Protein AF-A0A3L9DJZ2-F1 (afdb_monomer_lite)

Secondary structure (DSSP, 8-state):
-HHHHHHHHHHHHHHHHHHHHHHHIIIIIHHHHHHHHHTT--SS-GGGHHHHHHHHHHHHHHHHHHHHHHS---HHHHHHHHHHHHHHHHHHHHHTTTT-EEEE--HHHHHHHHHH-HHHHHHHHHHHHHHHHHS-S-HHHHHHHHHHHHHHHHHHHHTTSEEEEHHHHHHHHHHHHHHHHHTTSHHHHHHHTTT-

Sequence (196 aa):
MKKLGLLLLDTLLFLSLWFIGYKIFTRYFYWYATRLFAQGNLPIPEILITPFVVTLIVTCLFLLLRPLYSRELRQSALILIYTVYALALLFGLFGKNVGLKGFNLSIATSLQDLYYDKITVFLNAIMFIPLGLLFKPSLKNSLLFLGFILCVEFSQYYFALGYFDIGDLIINSMSFLVGNLIGTSTLGRYVKSHIQ

Organism: NCBI:txid2282420

pLDDT: mean 79.13, std 9.81, range [51.81, 93.94]

InterPro domains:
  IPR006976 VanZ-LLP1 [PF04892] (103-182)

Structure (mmCIF, N/CA/C/O backbone):
data_AF-A0A3L9DJZ2-F1
#
_entry.id   AF-A0A3L9DJZ2-F1
#
loop_
_atom_site.group_PDB
_atom_site.id
_atom_site.type_symbol
_atom_site.label_atom_id
_atom_site.label_alt_id
_atom_site.label_comp_id
_atom_site.label_asym_id
_atom_site.label_entity_id
_atom_site.label_seq_id
_atom_site.pdbx_PDB_ins_code
_atom_site.Cartn_x
_atom_site.Cartn_y
_atom_site.Cartn_z
_atom_site.occupancy
_atom_site.B_iso_or_equiv
_atom_site.auth_seq_id
_atom_site.auth_comp_id
_atom_site.auth_asym_id
_atom_site.auth_atom_id
_atom_site.pdbx_PDB_model_num
ATOM 1 N N . MET A 1 1 ? -30.945 -5.312 18.099 1.00 51.81 1 MET A N 1
ATOM 2 C CA . MET A 1 1 ? -31.207 -4.091 17.296 1.00 51.81 1 MET A CA 1
ATOM 3 C C . MET A 1 1 ? -29.962 -3.226 17.068 1.00 51.81 1 MET A C 1
ATOM 5 O O . MET A 1 1 ? -29.626 -3.027 15.910 1.00 51.81 1 MET A O 1
ATOM 9 N N . LYS A 1 2 ? -29.201 -2.808 18.101 1.00 61.12 2 LYS A N 1
ATOM 10 C CA . LYS A 1 2 ? -27.943 -2.029 17.926 1.00 61.12 2 LYS A CA 1
ATOM 11 C C . LYS A 1 2 ? -26.938 -2.666 16.947 1.00 61.12 2 LYS A C 1
ATOM 13 O O . LYS A 1 2 ? -26.368 -1.983 16.107 1.00 61.12 2 LYS A O 1
ATOM 18 N N . LYS A 1 3 ? -26.789 -3.998 16.996 1.00 65.62 3 LYS A N 1
ATOM 19 C CA . LYS A 1 3 ? -25.897 -4.754 16.102 1.00 65.62 3 LYS A CA 1
ATOM 20 C C . LYS A 1 3 ? -26.304 -4.724 14.617 1.00 65.62 3 LYS A C 1
ATOM 22 O O . LYS A 1 3 ? -25.418 -4.789 13.769 1.00 65.62 3 LYS A O 1
ATOM 27 N N . LEU A 1 4 ? -27.596 -4.646 14.305 1.00 71.62 4 LEU A N 1
ATOM 28 C CA . LEU A 1 4 ? -28.074 -4.590 12.921 1.00 71.62 4 LEU A CA 1
ATOM 29 C C . LEU A 1 4 ? -27.937 -3.169 12.357 1.00 71.62 4 LEU A C 1
ATOM 31 O O . LEU A 1 4 ? -27.478 -3.007 11.234 1.00 71.62 4 LEU A O 1
ATOM 35 N N . GLY A 1 5 ? -28.234 -2.149 13.171 1.00 75.69 5 GLY A N 1
ATOM 36 C CA . GLY A 1 5 ? -28.072 -0.743 12.783 1.00 75.69 5 GLY A CA 1
ATOM 37 C C . GLY A 1 5 ? -26.622 -0.361 12.470 1.00 75.69 5 GLY A C 1
ATOM 38 O O . GLY A 1 5 ? -26.370 0.301 11.473 1.00 75.69 5 GLY A O 1
ATOM 39 N N . LEU A 1 6 ? -25.658 -0.844 13.263 1.00 72.69 6 LEU A N 1
ATOM 40 C CA . LEU A 1 6 ? -24.226 -0.644 12.995 1.00 72.69 6 LEU A CA 1
ATOM 41 C C . LEU A 1 6 ? -23.754 -1.341 11.716 1.00 72.69 6 LEU A C 1
ATOM 43 O O . LEU A 1 6 ? -22.986 -0.761 10.962 1.00 72.69 6 LEU A O 1
ATOM 47 N N . LEU A 1 7 ? -24.231 -2.564 11.458 1.00 72.81 7 LEU A N 1
ATOM 48 C CA . LEU A 1 7 ? -23.917 -3.278 10.219 1.00 72.81 7 LEU A CA 1
ATOM 49 C C . LEU A 1 7 ? -24.445 -2.504 9.004 1.00 72.81 7 LEU A C 1
ATOM 51 O O . LEU A 1 7 ? -23.706 -2.287 8.054 1.00 72.81 7 LEU A O 1
ATOM 55 N N . LEU A 1 8 ? -25.700 -2.048 9.065 1.00 77.81 8 LEU A N 1
ATOM 56 C CA . LEU A 1 8 ? -26.305 -1.232 8.012 1.00 77.81 8 LEU A CA 1
ATOM 57 C C . LEU A 1 8 ? -25.528 0.066 7.788 1.00 77.81 8 LEU A C 1
ATOM 59 O O . LEU A 1 8 ? -25.289 0.427 6.643 1.00 77.81 8 LEU A O 1
ATOM 63 N N . LEU A 1 9 ? -25.091 0.735 8.856 1.00 81.25 9 LEU A N 1
ATOM 64 C CA . LEU A 1 9 ? -24.290 1.955 8.762 1.00 81.25 9 LEU A CA 1
ATOM 65 C C . LEU A 1 9 ? -22.906 1.699 8.146 1.00 81.25 9 LEU A C 1
ATOM 67 O O . LEU A 1 9 ? -22.492 2.455 7.273 1.00 81.25 9 LEU A O 1
ATOM 71 N N . ASP A 1 10 ? -22.222 0.622 8.547 1.00 79.12 10 ASP A N 1
ATOM 72 C CA . ASP A 1 10 ? -20.940 0.194 7.970 1.00 79.12 10 ASP A CA 1
ATOM 73 C C . ASP A 1 10 ? -21.093 -0.086 6.465 1.00 79.12 10 ASP A C 1
ATOM 75 O O . ASP A 1 10 ? -20.311 0.401 5.648 1.00 79.12 10 ASP A O 1
ATOM 79 N N . THR A 1 11 ? -22.128 -0.839 6.080 1.00 79.00 11 THR A N 1
ATOM 80 C CA . THR A 1 11 ? -22.409 -1.159 4.675 1.00 79.00 11 THR A CA 1
ATOM 81 C C . THR A 1 11 ? -22.770 0.092 3.879 1.00 79.00 11 THR A C 1
ATOM 83 O O . THR A 1 11 ? -22.224 0.300 2.799 1.00 79.00 11 THR A O 1
ATOM 86 N N . LEU A 1 12 ? -23.634 0.958 4.415 1.00 85.81 12 LEU A N 1
ATOM 87 C CA . LEU A 1 12 ? -24.013 2.216 3.772 1.00 85.81 12 LEU A CA 1
ATOM 88 C C . LEU A 1 12 ? -22.809 3.140 3.598 1.00 85.81 12 LEU A C 1
ATOM 90 O O . LEU A 1 12 ? -22.641 3.699 2.518 1.00 85.81 12 LEU A O 1
ATOM 94 N N . LEU A 1 13 ? -21.952 3.278 4.612 1.00 85.81 13 LEU A N 1
ATOM 95 C CA . LEU A 1 13 ? -20.745 4.093 4.516 1.00 85.81 13 LEU A CA 1
ATOM 96 C C . LEU A 1 13 ? -19.780 3.529 3.477 1.00 85.81 13 LEU A C 1
ATOM 98 O O . LEU A 1 13 ? -19.312 4.285 2.632 1.00 85.81 13 LEU A O 1
ATOM 102 N N . PHE A 1 14 ? -19.491 2.226 3.516 1.00 84.81 14 PHE A N 1
ATOM 103 C CA . PHE A 1 14 ? -18.578 1.612 2.555 1.00 84.81 14 PHE A CA 1
ATOM 104 C C . PHE A 1 14 ? -19.100 1.765 1.126 1.00 84.81 14 PHE A C 1
ATOM 106 O O . PHE A 1 14 ? -18.362 2.225 0.264 1.00 84.81 14 PHE A O 1
ATOM 113 N N . LEU A 1 15 ? -20.380 1.466 0.879 1.00 86.88 15 LEU A N 1
ATOM 114 C CA . LEU A 1 15 ? -20.993 1.628 -0.442 1.00 86.88 15 LEU A CA 1
ATOM 115 C C . LEU A 1 15 ? -21.006 3.091 -0.890 1.00 86.88 15 LEU A C 1
ATOM 117 O O . LEU A 1 15 ? -20.693 3.377 -2.042 1.00 86.88 15 LEU A O 1
ATOM 121 N N . SER A 1 16 ? -21.313 4.027 0.011 1.00 89.56 16 SER A N 1
ATOM 122 C CA . SER A 1 16 ? -21.302 5.461 -0.303 1.00 89.56 16 SER A CA 1
ATOM 123 C C . SER A 1 16 ? -19.900 5.927 -0.680 1.00 89.56 16 SER A C 1
ATOM 125 O O . SER A 1 16 ? -19.720 6.551 -1.724 1.00 89.56 16 SER A O 1
ATOM 127 N N . LEU A 1 17 ? -18.893 5.571 0.124 1.00 89.69 17 LEU A N 1
ATOM 128 C CA . LEU A 1 17 ? -17.491 5.843 -0.184 1.00 89.69 17 LEU A CA 1
ATOM 129 C C . LEU A 1 17 ? -17.077 5.170 -1.490 1.00 89.69 17 LEU A C 1
ATOM 131 O O . LEU A 1 17 ? -16.351 5.781 -2.264 1.00 89.69 17 LEU A O 1
ATOM 135 N N . TRP A 1 18 ? -17.565 3.961 -1.767 1.00 90.12 18 TRP A N 1
ATOM 136 C CA . TRP A 1 18 ? -17.256 3.237 -2.992 1.00 90.12 18 TRP A CA 1
ATOM 137 C C . TRP A 1 18 ? -17.821 3.927 -4.226 1.00 90.12 18 TRP A C 1
ATOM 139 O O . TRP A 1 18 ? -17.067 4.205 -5.146 1.00 90.12 18 TRP A O 1
ATOM 149 N N . PHE A 1 19 ? -19.104 4.295 -4.250 1.00 90.75 19 PHE A N 1
ATOM 150 C CA . PHE A 1 19 ? -19.701 4.985 -5.400 1.00 90.75 19 PHE A CA 1
ATOM 151 C C . PHE A 1 19 ? -19.150 6.401 -5.597 1.00 90.75 19 PHE A C 1
ATOM 153 O O . PHE A 1 19 ? -18.908 6.818 -6.732 1.00 90.75 19 PHE A O 1
ATOM 160 N N . ILE A 1 20 ? -18.936 7.144 -4.506 1.00 90.25 20 ILE A N 1
ATOM 161 C CA . ILE A 1 20 ? -18.323 8.478 -4.560 1.00 90.25 20 ILE A CA 1
ATOM 162 C C . ILE A 1 20 ? -16.875 8.353 -5.037 1.00 90.25 20 ILE A C 1
ATOM 164 O O . ILE A 1 20 ? -16.478 9.032 -5.982 1.00 90.25 20 ILE A O 1
ATOM 168 N N . GLY A 1 21 ? -16.112 7.446 -4.429 1.00 87.62 21 GLY A N 1
ATOM 169 C CA . GLY A 1 21 ? -14.735 7.135 -4.789 1.00 87.62 21 GLY A CA 1
ATOM 170 C C . GLY A 1 21 ? -14.620 6.685 -6.238 1.00 87.62 21 GLY A C 1
ATOM 171 O O . GLY A 1 21 ? -13.751 7.177 -6.943 1.00 87.62 21 GLY A O 1
ATOM 172 N N . TYR A 1 22 ? -15.546 5.852 -6.717 1.00 87.25 22 TYR A N 1
ATOM 173 C CA . TYR A 1 22 ? -15.615 5.413 -8.106 1.00 87.25 22 TYR A CA 1
ATOM 174 C C . TYR A 1 22 ? -15.802 6.598 -9.046 1.00 87.25 22 TYR A C 1
ATOM 176 O O . TYR A 1 22 ? -15.012 6.761 -9.965 1.00 87.25 22 TYR A O 1
ATOM 184 N N . LYS A 1 23 ? -16.776 7.482 -8.785 1.00 86.50 23 LYS A N 1
ATOM 185 C CA . LYS A 1 23 ? -17.008 8.677 -9.617 1.00 86.50 23 LYS A CA 1
ATOM 186 C C . LYS A 1 23 ? -15.825 9.641 -9.616 1.00 86.50 23 LYS A C 1
ATOM 188 O O . LYS A 1 23 ? -15.469 10.175 -10.667 1.00 86.50 23 LYS A O 1
ATOM 193 N N . ILE A 1 24 ? -15.234 9.889 -8.447 1.00 84.38 24 ILE A N 1
ATOM 194 C CA . ILE A 1 24 ? -14.050 10.747 -8.314 1.00 84.38 24 ILE A CA 1
ATOM 195 C C . ILE A 1 24 ? -12.890 10.125 -9.087 1.00 84.38 24 ILE A C 1
ATOM 197 O O . ILE A 1 24 ? -12.236 10.803 -9.878 1.00 84.38 24 ILE A O 1
ATOM 201 N N . PHE A 1 25 ? -12.672 8.826 -8.915 1.00 83.75 25 PHE A N 1
ATOM 202 C CA . PHE A 1 25 ? -11.620 8.104 -9.600 1.00 83.75 25 PHE A CA 1
ATOM 203 C C . PHE A 1 25 ? -11.814 8.132 -11.111 1.00 83.75 25 PHE A C 1
ATOM 205 O O . PHE A 1 25 ? -10.914 8.574 -11.817 1.00 83.75 25 PHE A O 1
ATOM 212 N N . THR A 1 26 ? -12.997 7.775 -11.618 1.00 83.50 26 THR A N 1
ATOM 213 C CA . THR A 1 26 ? -13.275 7.785 -13.060 1.00 83.50 26 THR A CA 1
ATOM 214 C C . THR A 1 26 ? -13.089 9.166 -13.680 1.00 83.50 26 THR A C 1
ATOM 216 O O . THR A 1 26 ? -12.664 9.279 -14.824 1.00 83.50 26 THR A O 1
ATOM 219 N N . ARG A 1 27 ? -13.396 10.231 -12.930 1.00 82.69 27 ARG A N 1
ATOM 220 C CA . ARG A 1 27 ? -13.338 11.608 -13.432 1.00 82.69 27 ARG A CA 1
ATOM 221 C C . ARG A 1 27 ? -11.942 12.226 -13.384 1.00 82.69 27 ARG A C 1
ATOM 223 O O . ARG A 1 27 ? -11.613 12.998 -14.277 1.00 82.69 27 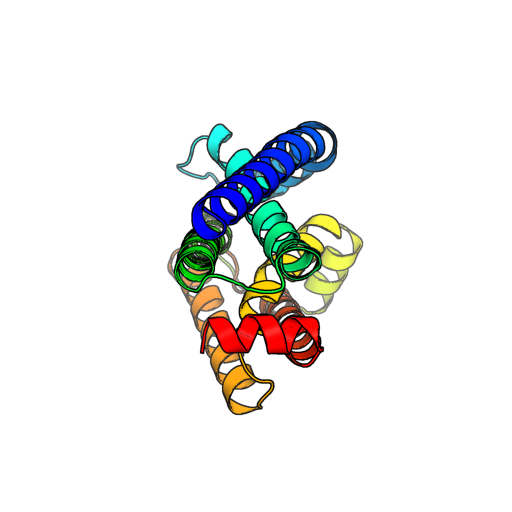ARG A O 1
ATOM 230 N N . TYR A 1 28 ? -11.154 11.929 -12.352 1.00 78.12 28 TYR A N 1
ATOM 231 C CA . TYR A 1 28 ? -9.892 12.634 -12.092 1.00 78.12 28 TYR A CA 1
ATOM 232 C C . TYR A 1 28 ? -8.652 11.739 -12.152 1.00 78.12 28 TYR A C 1
ATOM 234 O O . TYR A 1 28 ? -7.571 12.222 -12.478 1.00 78.12 28 TYR A O 1
ATOM 242 N N . PHE A 1 29 ? -8.794 10.447 -11.856 1.00 75.31 29 PHE A N 1
ATOM 243 C CA . PHE A 1 29 ? -7.667 9.527 -11.670 1.00 75.31 29 PHE A CA 1
ATOM 244 C C . PHE A 1 29 ? -7.612 8.403 -12.708 1.00 75.31 29 PHE A C 1
ATOM 246 O O . PHE A 1 29 ? -6.555 7.802 -12.883 1.00 75.31 29 PHE A O 1
ATOM 253 N N . TYR A 1 30 ? -8.705 8.156 -13.438 1.00 76.94 30 TYR A N 1
ATOM 254 C CA . TYR A 1 30 ? -8.811 7.088 -14.434 1.00 76.94 30 TYR A CA 1
ATOM 255 C C . TYR A 1 30 ? -7.685 7.134 -15.445 1.00 76.94 30 TYR A C 1
ATOM 257 O O . TYR A 1 30 ? -7.046 6.124 -15.685 1.00 76.94 30 TYR A O 1
ATOM 265 N N . TRP A 1 31 ? -7.401 8.318 -15.980 1.00 70.44 31 TRP A N 1
ATOM 266 C CA . TRP A 1 31 ? -6.395 8.471 -17.019 1.00 70.44 31 TRP A CA 1
ATOM 267 C C . TRP A 1 31 ? -4.975 8.143 -16.527 1.00 70.44 31 TRP A C 1
ATOM 269 O O . TRP A 1 31 ? -4.165 7.580 -17.264 1.00 70.44 31 TRP A O 1
ATOM 279 N N . TYR A 1 32 ? -4.687 8.429 -15.255 1.00 68.19 32 TYR A N 1
ATOM 280 C CA . TYR A 1 32 ? -3.434 8.036 -14.610 1.00 68.19 32 TYR A CA 1
ATOM 281 C C . TYR A 1 32 ? -3.390 6.529 -14.356 1.00 68.19 32 TYR A C 1
ATOM 283 O O . TYR A 1 32 ? -2.390 5.884 -14.648 1.00 68.19 32 TYR A O 1
ATOM 291 N N . ALA A 1 33 ? -4.496 5.951 -13.887 1.00 68.44 33 ALA A N 1
ATOM 292 C CA . ALA A 1 33 ? -4.606 4.516 -13.666 1.00 68.44 33 ALA A CA 1
ATOM 293 C C . ALA A 1 33 ? -4.488 3.719 -14.970 1.00 68.44 33 ALA A C 1
ATOM 295 O O . ALA A 1 33 ? -3.750 2.746 -15.040 1.00 68.44 33 ALA A O 1
ATOM 296 N N . THR A 1 34 ? -5.133 4.153 -16.049 1.00 66.56 34 THR A N 1
ATOM 297 C CA . THR A 1 34 ? -4.968 3.507 -17.350 1.00 66.56 34 THR A CA 1
ATOM 298 C C . THR A 1 34 ? -3.529 3.591 -17.830 1.00 66.56 34 THR A C 1
ATOM 300 O O . THR A 1 34 ? -3.051 2.618 -18.374 1.00 66.56 34 THR A O 1
ATOM 303 N N . ARG A 1 35 ? -2.786 4.678 -17.583 1.00 65.56 35 ARG A N 1
ATOM 304 C CA . ARG A 1 35 ? -1.351 4.726 -17.925 1.00 65.56 35 ARG A CA 1
ATOM 305 C C . ARG A 1 35 ? -0.511 3.747 -17.110 1.00 65.56 35 ARG A C 1
ATOM 307 O O . ARG A 1 35 ? 0.330 3.062 -17.679 1.00 65.56 35 ARG A O 1
ATOM 314 N N . LEU A 1 36 ? -0.788 3.669 -15.813 1.00 61.47 36 LEU A N 1
ATOM 315 C CA . LEU A 1 36 ? -0.172 2.735 -14.871 1.00 61.47 36 LEU A CA 1
ATOM 316 C C . LEU A 1 36 ? -0.319 1.270 -15.296 1.00 61.47 36 LEU A C 1
ATOM 318 O O . LEU A 1 36 ? 0.613 0.491 -15.142 1.00 61.47 36 LEU A O 1
ATOM 322 N N . PHE A 1 37 ? -1.489 0.897 -15.816 1.00 61.88 37 PHE A N 1
ATOM 323 C CA . P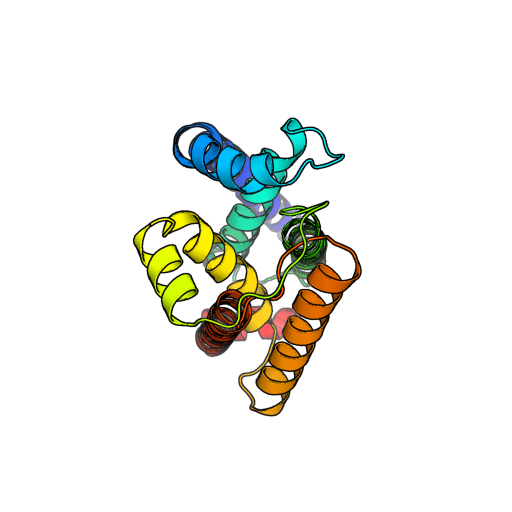HE A 1 37 ? -1.809 -0.494 -16.139 1.00 61.88 37 PHE A CA 1
ATOM 324 C C . PHE A 1 37 ? -1.761 -0.814 -17.648 1.00 61.88 37 PHE A C 1
ATOM 326 O O . PHE A 1 37 ? -1.622 -1.977 -18.015 1.00 61.88 37 PHE A O 1
ATOM 333 N N . ALA A 1 38 ? -1.814 0.177 -18.546 1.00 55.97 38 ALA A N 1
ATOM 334 C CA . ALA A 1 38 ? -1.732 -0.035 -20.000 1.00 55.97 38 ALA A CA 1
ATOM 335 C C . ALA A 1 38 ? -0.330 -0.439 -20.478 1.00 55.97 38 ALA A C 1
ATOM 337 O O . ALA A 1 38 ? -0.195 -0.972 -21.575 1.00 55.97 38 ALA A O 1
ATOM 338 N N . GLN A 1 39 ? 0.715 -0.223 -19.675 1.00 55.09 39 GLN A N 1
ATOM 339 C CA . GLN A 1 39 ? 2.069 -0.683 -20.005 1.00 55.09 39 GLN A CA 1
ATOM 340 C C . GLN A 1 39 ? 2.251 -2.205 -19.833 1.00 55.09 39 GLN A C 1
ATOM 342 O O . GLN A 1 39 ? 3.242 -2.753 -20.308 1.00 55.09 39 GLN A O 1
ATOM 347 N N . GLY A 1 40 ? 1.299 -2.897 -19.196 1.00 53.31 40 GLY A N 1
ATOM 348 C CA . GLY A 1 40 ? 1.490 -4.257 -18.691 1.00 53.31 40 GLY A CA 1
ATOM 349 C C . GLY A 1 40 ? 0.951 -5.420 -19.518 1.00 53.31 40 GLY A C 1
ATOM 350 O O . GLY A 1 40 ? 1.019 -6.530 -19.008 1.00 53.31 40 GLY A O 1
ATOM 351 N N . ASN A 1 41 ? 0.366 -5.220 -20.713 1.00 54.56 41 ASN A N 1
ATOM 352 C CA . ASN A 1 41 ? -0.280 -6.299 -21.498 1.00 54.56 41 ASN A CA 1
ATOM 353 C C . ASN A 1 41 ? -1.098 -7.279 -20.621 1.00 54.56 41 ASN A C 1
ATOM 355 O O . ASN A 1 41 ? -0.996 -8.503 -20.737 1.00 54.56 41 ASN A O 1
ATOM 359 N N . LEU A 1 42 ? -1.878 -6.734 -19.685 1.00 55.50 42 LEU A N 1
ATOM 360 C CA . LEU A 1 42 ? -2.623 -7.526 -18.715 1.00 55.50 42 LEU A CA 1
ATOM 361 C C . LEU A 1 42 ? -3.604 -8.477 -19.423 1.00 55.50 42 LEU A C 1
ATOM 363 O O . LEU A 1 42 ? -4.412 -8.016 -20.230 1.00 55.50 42 LEU A O 1
ATOM 367 N N . PRO A 1 43 ? -3.657 -9.774 -19.059 1.00 57.31 43 PRO A N 1
ATOM 368 C CA . PRO A 1 43 ? -4.707 -10.693 -19.502 1.00 57.31 43 PRO A CA 1
ATOM 369 C C . PRO A 1 43 ? -6.009 -10.450 -18.718 1.00 57.31 43 PRO A C 1
ATOM 371 O O . PRO A 1 43 ? -6.695 -11.385 -18.309 1.00 57.31 43 PRO A O 1
ATOM 374 N N . ILE A 1 44 ? -6.310 -9.189 -18.404 1.00 56.22 44 ILE A N 1
ATOM 375 C CA . ILE A 1 44 ? -7.378 -8.799 -17.490 1.00 56.22 44 ILE A CA 1
ATOM 376 C C . ILE A 1 44 ? -8.132 -7.636 -18.128 1.00 56.22 44 ILE A C 1
ATOM 378 O O . ILE A 1 44 ? -7.502 -6.653 -18.517 1.00 56.22 44 ILE A O 1
ATOM 382 N N . PRO A 1 45 ? -9.468 -7.720 -18.239 1.00 63.50 45 PRO A N 1
ATOM 383 C CA . PRO A 1 45 ? -10.264 -6.656 -18.830 1.00 63.50 45 PRO A CA 1
ATOM 384 C C . PRO A 1 45 ? -10.025 -5.313 -18.127 1.00 63.50 45 PRO A C 1
ATOM 386 O O . PRO A 1 45 ? -10.145 -5.231 -16.902 1.00 63.50 45 PRO A O 1
ATOM 389 N N . GLU A 1 46 ? -9.771 -4.245 -18.891 1.00 65.81 46 GLU A N 1
ATOM 390 C CA . GLU A 1 46 ? -9.551 -2.884 -18.363 1.00 65.81 46 GLU A CA 1
ATOM 391 C C . GLU A 1 46 ? -10.668 -2.419 -17.413 1.00 65.81 46 GLU A C 1
ATOM 393 O O . GLU A 1 46 ? -10.444 -1.661 -16.465 1.00 65.81 46 GLU A O 1
ATOM 398 N N . ILE A 1 47 ? -11.874 -2.956 -17.609 1.00 67.38 47 ILE A N 1
ATOM 399 C CA . ILE A 1 47 ? -13.052 -2.702 -16.780 1.00 67.38 47 ILE A CA 1
ATOM 400 C C . ILE A 1 47 ? -12.868 -3.108 -15.307 1.00 67.38 47 ILE A C 1
ATOM 402 O O . ILE A 1 47 ? -13.587 -2.596 -14.453 1.00 67.38 47 ILE A O 1
ATOM 406 N N . LEU A 1 48 ? -11.914 -3.995 -14.989 1.00 70.88 48 LEU A N 1
ATOM 407 C CA . LEU A 1 48 ? -11.633 -4.462 -13.626 1.00 70.88 48 LEU A CA 1
ATOM 408 C C . LEU A 1 48 ? -10.582 -3.615 -12.894 1.00 70.88 48 LEU A C 1
ATOM 410 O O . LEU A 1 48 ? -10.566 -3.596 -11.665 1.00 70.88 48 LEU A O 1
ATOM 414 N N . ILE A 1 49 ? -9.758 -2.855 -13.620 1.00 71.44 49 ILE A N 1
ATOM 415 C CA . ILE A 1 49 ? -8.688 -2.016 -13.050 1.00 71.44 49 ILE A CA 1
ATOM 416 C C . ILE A 1 49 ? -9.276 -0.891 -12.192 1.00 71.44 49 ILE A C 1
ATOM 418 O O . ILE A 1 49 ? -8.845 -0.623 -11.072 1.00 71.44 49 ILE A O 1
ATOM 422 N N . THR A 1 50 ? -10.306 -0.233 -12.710 1.00 76.19 50 THR A N 1
ATOM 423 C CA . THR A 1 50 ? -10.971 0.879 -12.025 1.00 76.19 50 THR A CA 1
ATOM 424 C C . THR A 1 50 ? -11.648 0.468 -10.713 1.00 76.19 50 THR A C 1
ATOM 426 O O . THR A 1 50 ? -11.326 1.053 -9.675 1.00 76.19 50 THR A O 1
ATOM 429 N N . PRO A 1 51 ? -12.562 -0.525 -10.693 1.00 76.00 51 PRO A N 1
ATOM 430 C CA . PRO A 1 51 ? -13.193 -0.958 -9.449 1.00 76.00 51 PRO A CA 1
ATOM 431 C C . PRO A 1 51 ? -12.167 -1.488 -8.442 1.00 76.00 51 PRO A C 1
ATOM 433 O O . PRO A 1 51 ? -12.361 -1.319 -7.240 1.00 76.00 51 PRO A O 1
ATOM 436 N N . PHE A 1 52 ? -11.055 -2.054 -8.907 1.00 73.75 52 PHE A N 1
ATOM 437 C CA . PHE A 1 52 ? -9.949 -2.479 -8.061 1.00 73.75 52 PHE A CA 1
ATOM 438 C C . PHE A 1 52 ? -9.302 -1.315 -7.287 1.00 73.75 52 PHE A C 1
ATOM 440 O O . PHE A 1 52 ? -9.306 -1.329 -6.052 1.00 73.75 52 PHE A O 1
ATOM 447 N N . VAL A 1 53 ? -8.803 -0.279 -7.979 1.00 75.31 53 VAL A N 1
ATOM 448 C CA . VAL A 1 53 ? -8.098 0.839 -7.316 1.00 75.31 53 VAL A CA 1
ATOM 449 C C . VAL A 1 53 ? -9.045 1.590 -6.382 1.00 75.31 53 VAL A C 1
ATOM 451 O O . VAL A 1 53 ? -8.684 1.941 -5.257 1.00 75.31 53 VAL A O 1
ATOM 454 N N . VAL A 1 54 ? -10.293 1.774 -6.817 1.00 83.12 54 VAL A N 1
ATOM 455 C CA . VAL A 1 54 ? -11.347 2.394 -6.008 1.00 83.12 54 VAL A CA 1
ATOM 456 C C . VAL A 1 54 ? -11.583 1.606 -4.724 1.00 83.12 54 VAL A C 1
ATOM 458 O O . VAL A 1 54 ? -11.610 2.197 -3.648 1.00 83.12 54 VAL A O 1
ATOM 461 N N . THR A 1 55 ? -11.701 0.279 -4.808 1.00 81.69 55 THR A N 1
ATOM 462 C CA . THR A 1 55 ? -11.916 -0.581 -3.633 1.00 81.69 55 THR A CA 1
ATOM 463 C C . THR A 1 55 ? -10.768 -0.473 -2.632 1.00 81.69 55 THR A C 1
ATOM 465 O O . THR A 1 55 ? -11.009 -0.464 -1.423 1.00 81.69 55 THR A O 1
ATOM 468 N N . LEU A 1 56 ? -9.531 -0.336 -3.113 1.00 74.62 56 LEU A N 1
ATOM 469 C CA . LEU A 1 56 ? -8.352 -0.198 -2.261 1.00 74.62 56 LEU A CA 1
ATOM 470 C C . LEU A 1 56 ? -8.337 1.152 -1.525 1.00 74.62 56 LEU A C 1
ATOM 472 O O . LEU A 1 56 ? -8.222 1.182 -0.300 1.00 74.62 56 LEU A O 1
ATOM 476 N N . ILE A 1 57 ? -8.553 2.263 -2.238 1.00 79.44 57 ILE A N 1
ATOM 477 C CA . ILE A 1 57 ? -8.633 3.608 -1.637 1.00 79.44 57 ILE A CA 1
ATOM 478 C C . ILE A 1 57 ? -9.786 3.686 -0.631 1.00 79.44 57 ILE A C 1
ATOM 480 O O . ILE A 1 57 ? -9.634 4.201 0.478 1.00 79.44 57 ILE A O 1
ATOM 484 N N . VAL A 1 58 ? -10.946 3.151 -1.003 1.00 84.31 58 VAL A N 1
ATOM 485 C CA . VAL A 1 58 ? -12.158 3.175 -0.179 1.00 84.31 58 VAL A CA 1
ATOM 486 C C . VAL A 1 58 ? -11.991 2.326 1.069 1.00 84.31 58 VAL A C 1
ATOM 488 O O . VAL A 1 58 ? -12.422 2.744 2.137 1.00 84.31 58 VAL A O 1
ATOM 491 N N . THR A 1 59 ? -11.305 1.189 0.971 1.00 77.25 59 THR A N 1
ATOM 492 C CA . THR A 1 59 ? -10.909 0.386 2.132 1.00 77.25 59 THR A CA 1
ATOM 493 C C . THR A 1 59 ? -10.054 1.202 3.103 1.00 77.25 59 THR A C 1
ATOM 495 O O . THR A 1 59 ? -10.369 1.247 4.294 1.00 77.25 59 THR A O 1
ATOM 498 N N . CYS A 1 60 ? -9.030 1.910 2.616 1.00 72.00 60 CYS A N 1
ATOM 499 C CA . CYS A 1 60 ? -8.199 2.779 3.456 1.00 72.00 60 CYS A CA 1
ATOM 500 C C . CYS A 1 60 ? -9.036 3.861 4.154 1.00 72.00 60 CYS A C 1
ATOM 502 O O . CYS A 1 60 ? -8.958 4.023 5.372 1.00 72.00 60 CYS A O 1
ATOM 504 N N . LEU A 1 61 ? -9.879 4.572 3.400 1.00 80.56 61 LEU A N 1
ATOM 505 C CA . LEU A 1 61 ? -10.747 5.623 3.939 1.00 80.56 61 LEU A CA 1
ATOM 506 C C . LEU A 1 61 ? -11.759 5.072 4.945 1.00 80.56 61 LEU A C 1
ATOM 508 O O . LEU A 1 61 ? -11.988 5.673 5.992 1.00 80.56 61 LEU A O 1
ATOM 512 N N . PHE A 1 62 ? -12.341 3.911 4.664 1.00 79.75 62 PHE A N 1
ATOM 513 C CA . PHE A 1 62 ? -13.301 3.266 5.545 1.00 79.75 62 PHE A CA 1
ATOM 514 C C . PHE A 1 62 ? -12.664 2.857 6.878 1.00 79.75 62 PHE A C 1
ATOM 516 O O . PHE A 1 62 ? -13.244 3.118 7.933 1.00 79.75 62 PHE A O 1
ATOM 523 N N . LEU A 1 63 ? -11.456 2.282 6.856 1.00 71.69 63 LEU A N 1
ATOM 524 C CA . LEU A 1 63 ? -10.707 1.937 8.070 1.00 71.69 63 LEU A CA 1
ATOM 525 C C . LEU A 1 63 ? -10.363 3.172 8.918 1.00 71.69 63 LEU A C 1
ATOM 527 O O . LEU A 1 63 ? -10.336 3.073 10.144 1.00 71.69 63 LEU A O 1
ATOM 531 N N . LEU A 1 64 ? -10.153 4.334 8.290 1.00 69.75 64 LEU A N 1
ATOM 532 C CA . LEU A 1 64 ? -9.909 5.603 8.985 1.00 69.75 64 LEU A CA 1
ATOM 533 C C . LEU A 1 64 ? -11.189 6.225 9.565 1.00 69.75 64 LEU A C 1
ATOM 535 O O . LEU A 1 64 ? -11.165 6.757 10.674 1.00 69.75 64 LEU A O 1
ATOM 539 N N . LEU A 1 65 ? -12.306 6.164 8.833 1.00 76.31 65 LEU A N 1
ATOM 540 C CA . LEU A 1 65 ? -13.558 6.838 9.196 1.00 76.31 65 LEU A CA 1
ATOM 541 C C . LEU A 1 65 ? -14.426 6.026 10.164 1.00 76.31 65 LEU A C 1
ATOM 543 O O . LEU A 1 65 ? -15.090 6.599 11.027 1.00 76.31 65 LEU A O 1
ATOM 547 N N . ARG A 1 66 ? -14.425 4.692 10.056 1.00 73.81 66 ARG A N 1
ATOM 548 C CA . ARG A 1 66 ? -15.256 3.809 10.890 1.00 73.81 66 ARG A CA 1
ATOM 549 C C . ARG A 1 66 ? -15.050 3.976 12.403 1.00 73.81 66 ARG A C 1
ATOM 551 O O . ARG A 1 66 ? -16.050 4.009 13.132 1.00 73.81 66 ARG A O 1
ATOM 558 N N . PRO A 1 67 ? -13.812 4.113 12.911 1.00 68.75 67 PRO A N 1
ATOM 559 C CA . PRO A 1 67 ? -13.571 4.351 14.333 1.00 68.75 67 PRO A CA 1
ATOM 560 C C . PRO A 1 67 ? -14.204 5.639 14.877 1.00 68.75 67 PRO A C 1
ATOM 562 O O . PRO A 1 67 ? -14.489 5.703 16.070 1.00 68.75 67 PRO A O 1
ATOM 565 N N . LEU A 1 68 ? -14.451 6.646 14.026 1.00 72.25 68 LEU A N 1
ATOM 566 C CA . LEU A 1 68 ? -14.939 7.962 14.454 1.00 72.25 68 LEU A CA 1
ATOM 567 C C . LEU A 1 68 ? -16.375 7.926 14.993 1.00 72.25 68 LEU A C 1
ATOM 569 O O . LEU A 1 68 ? -16.695 8.680 15.908 1.00 72.25 68 LEU A O 1
ATOM 573 N N . TYR A 1 69 ? -17.233 7.053 14.457 1.00 72.75 69 TYR A N 1
ATOM 574 C CA . TYR A 1 69 ? -18.650 6.987 14.845 1.00 72.75 69 TYR A CA 1
ATOM 575 C C . TYR A 1 69 ? -19.035 5.694 15.561 1.00 72.75 69 TYR A C 1
ATOM 577 O O . TYR A 1 69 ? -19.942 5.706 16.389 1.00 72.75 69 TYR A O 1
ATOM 585 N N . SER A 1 70 ? -18.386 4.569 15.248 1.00 65.88 70 SER A N 1
ATOM 586 C CA . SER A 1 70 ? -18.833 3.278 15.780 1.00 65.88 70 SER A CA 1
ATOM 587 C C . SER A 1 70 ? -18.339 3.022 17.199 1.00 65.88 70 SER A C 1
ATOM 589 O O . SER A 1 70 ? -19.023 2.316 17.934 1.00 65.88 70 SER A O 1
ATOM 591 N N . ARG A 1 71 ? -17.163 3.553 17.583 1.00 63.81 71 ARG A N 1
ATOM 592 C CA . ARG A 1 71 ? -16.407 3.199 18.809 1.00 63.81 71 ARG A CA 1
ATOM 593 C C . ARG A 1 71 ? -16.245 1.684 19.078 1.00 63.81 71 ARG A C 1
ATOM 595 O O . ARG A 1 71 ? -15.594 1.330 20.055 1.00 63.81 71 ARG A O 1
ATOM 602 N N . GLU A 1 72 ? -16.756 0.818 18.193 1.00 61.59 72 GLU A N 1
ATOM 603 C CA . GLU A 1 72 ? -16.560 -0.631 18.136 1.00 61.59 72 GLU A CA 1
ATOM 604 C C . GLU A 1 72 ? -16.262 -1.091 16.691 1.00 61.59 72 GLU A C 1
ATOM 606 O O . GLU A 1 72 ? -17.061 -0.897 15.768 1.00 61.59 72 GLU A O 1
ATOM 611 N N . LEU A 1 73 ? -15.121 -1.751 16.475 1.00 63.22 73 LEU A N 1
ATOM 612 C CA . LEU A 1 73 ? -14.792 -2.387 15.199 1.00 63.22 73 LEU A CA 1
ATOM 613 C C . LEU A 1 73 ? -15.090 -3.882 15.286 1.00 63.22 73 LEU A C 1
ATOM 615 O O . LEU A 1 73 ? -14.416 -4.618 15.998 1.00 63.22 73 LEU A O 1
ATOM 619 N N . ARG A 1 74 ? -16.062 -4.386 14.518 1.00 67.62 74 ARG A N 1
ATOM 620 C CA . ARG A 1 74 ? -16.239 -5.841 14.424 1.00 67.62 74 ARG A CA 1
ATOM 621 C C . ARG A 1 74 ? -15.048 -6.490 13.740 1.00 67.62 74 ARG A C 1
ATOM 623 O O . ARG A 1 74 ? -14.736 -6.141 12.601 1.00 67.62 74 ARG A O 1
ATOM 630 N N . GLN A 1 75 ? -14.492 -7.498 14.403 1.00 70.38 75 GLN A N 1
ATOM 631 C CA . GLN A 1 75 ? -13.401 -8.324 13.897 1.00 70.38 75 GLN A CA 1
ATOM 632 C C . GLN A 1 75 ? -13.739 -8.963 12.541 1.00 70.38 75 GLN A C 1
ATOM 634 O O . GLN A 1 75 ? -12.927 -8.906 11.628 1.00 70.38 75 GLN A O 1
ATOM 639 N N . SER A 1 76 ? -14.959 -9.481 12.348 1.00 64.81 76 SER A N 1
ATOM 640 C CA . SER A 1 76 ? -15.369 -10.091 11.072 1.00 64.81 76 SER A CA 1
ATOM 641 C C . SER A 1 76 ? -15.369 -9.111 9.894 1.00 64.81 76 SER A C 1
ATOM 643 O O . SER A 1 76 ? -14.933 -9.461 8.801 1.00 64.81 76 SER A O 1
ATOM 645 N N . ALA A 1 77 ? -15.810 -7.870 10.118 1.00 69.31 77 ALA A N 1
ATOM 646 C CA . ALA A 1 77 ? -15.771 -6.826 9.098 1.00 69.31 77 ALA A CA 1
ATOM 647 C C . ALA A 1 77 ? -14.325 -6.419 8.779 1.00 69.31 77 ALA A C 1
ATOM 649 O O . ALA A 1 77 ? -13.985 -6.258 7.613 1.00 69.31 77 ALA A O 1
ATOM 650 N N . LEU A 1 78 ? -13.463 -6.305 9.796 1.00 72.81 78 LEU A N 1
ATOM 651 C CA . LEU A 1 78 ? -12.041 -6.019 9.598 1.00 72.81 78 LEU A CA 1
ATOM 652 C C . LEU A 1 78 ? -11.335 -7.127 8.817 1.00 72.81 78 LEU A C 1
ATOM 654 O O . LEU A 1 78 ? -10.608 -6.817 7.880 1.00 72.81 78 LEU A O 1
ATOM 658 N N . ILE A 1 79 ? -11.583 -8.396 9.153 1.00 75.75 79 ILE A N 1
ATOM 659 C CA . ILE A 1 79 ? -11.032 -9.540 8.418 1.00 75.75 79 ILE A CA 1
ATOM 660 C C . ILE A 1 79 ? -11.451 -9.462 6.951 1.00 75.75 79 ILE A C 1
ATOM 662 O O . ILE A 1 79 ? -10.581 -9.470 6.091 1.00 75.75 79 ILE A O 1
ATOM 666 N N . LEU A 1 80 ? -12.748 -9.300 6.661 1.00 74.44 80 LEU A N 1
ATOM 667 C CA . LEU A 1 80 ? -13.245 -9.200 5.285 1.00 74.44 80 LEU A CA 1
ATOM 668 C C . LEU A 1 80 ? -12.558 -8.069 4.506 1.00 74.44 80 LEU A C 1
ATOM 670 O O . LEU A 1 80 ? -12.114 -8.271 3.379 1.00 74.44 80 LEU A O 1
ATOM 674 N N . ILE A 1 81 ? -12.442 -6.892 5.119 1.00 74.12 81 ILE A N 1
ATOM 675 C CA . ILE A 1 81 ? -11.806 -5.720 4.510 1.00 74.12 81 ILE A CA 1
ATOM 676 C C . ILE A 1 81 ? -10.325 -5.984 4.225 1.00 74.12 81 ILE A C 1
ATOM 678 O O . ILE A 1 81 ? -9.854 -5.700 3.127 1.00 74.12 81 ILE A O 1
ATOM 682 N N . TYR A 1 82 ? -9.597 -6.566 5.179 1.00 78.12 82 TYR A N 1
ATOM 683 C CA . TYR A 1 82 ? -8.188 -6.908 4.994 1.00 78.12 82 TYR A CA 1
ATOM 684 C C . TYR A 1 82 ? -7.980 -8.054 3.998 1.00 78.12 82 TYR A C 1
ATOM 686 O O . TYR A 1 82 ? -6.974 -8.055 3.295 1.00 78.12 82 TYR A O 1
ATOM 694 N N . THR A 1 83 ? -8.929 -8.985 3.868 1.00 80.69 83 THR A N 1
ATOM 695 C CA . THR A 1 83 ? -8.922 -10.008 2.812 1.00 80.69 83 THR A CA 1
ATOM 696 C C . THR A 1 83 ? -9.079 -9.371 1.436 1.00 80.69 83 THR A C 1
ATOM 698 O O . THR A 1 83 ? -8.273 -9.642 0.548 1.00 80.69 83 THR A O 1
ATOM 701 N N . VAL A 1 84 ? -10.068 -8.489 1.258 1.00 76.81 84 VAL A N 1
ATOM 702 C CA . VAL A 1 84 ? -10.267 -7.753 -0.003 1.00 76.81 84 VAL A CA 1
ATOM 703 C C . VAL A 1 84 ? -9.035 -6.908 -0.329 1.00 76.81 84 VAL A C 1
ATOM 705 O O . VAL A 1 84 ? -8.567 -6.918 -1.463 1.00 76.81 84 VAL A O 1
ATOM 708 N N . TYR A 1 85 ? -8.460 -6.239 0.671 1.00 82.69 85 TYR A N 1
ATOM 709 C CA . TYR A 1 85 ? -7.211 -5.496 0.530 1.00 82.69 85 TYR A CA 1
ATOM 710 C C . TYR A 1 85 ? -6.026 -6.387 0.134 1.00 82.69 85 TYR A C 1
ATOM 712 O O . TYR A 1 85 ? -5.268 -6.001 -0.745 1.00 82.69 85 TYR A O 1
ATOM 720 N N . ALA A 1 86 ? -5.852 -7.566 0.738 1.00 83.44 86 ALA A N 1
ATOM 721 C CA . ALA A 1 86 ? -4.735 -8.458 0.426 1.00 83.44 86 ALA A CA 1
ATOM 722 C C . ALA A 1 86 ? -4.830 -9.010 -1.003 1.00 83.44 86 ALA A C 1
ATOM 724 O O . ALA A 1 86 ? -3.838 -9.008 -1.731 1.00 83.44 86 ALA A O 1
ATOM 725 N N . LEU A 1 87 ? -6.034 -9.416 -1.425 1.00 81.69 87 LEU A N 1
ATOM 726 C CA . LEU A 1 87 ? -6.306 -9.784 -2.817 1.00 81.69 87 LEU A CA 1
ATOM 727 C C . LEU A 1 87 ? -6.005 -8.615 -3.750 1.00 81.69 87 LEU A C 1
ATOM 729 O O . LEU A 1 87 ? -5.415 -8.807 -4.814 1.00 81.69 87 LEU A O 1
ATOM 733 N N . ALA A 1 88 ? -6.364 -7.401 -3.324 1.00 77.00 88 ALA A N 1
ATOM 734 C CA . ALA A 1 88 ? -6.091 -6.227 -4.112 1.00 77.00 88 ALA A CA 1
ATOM 735 C C . ALA A 1 88 ? -4.568 -5.971 -4.229 1.00 77.00 88 ALA A C 1
ATOM 737 O O . ALA A 1 88 ? -4.012 -5.843 -5.314 1.00 77.00 88 ALA A O 1
ATOM 738 N N . LEU A 1 89 ? -3.845 -5.989 -3.115 1.00 82.00 89 LEU A N 1
ATOM 739 C CA . LEU A 1 89 ? -2.398 -5.793 -3.085 1.00 82.00 89 LEU A CA 1
ATOM 740 C C . LEU A 1 89 ? -1.660 -6.795 -3.988 1.00 82.00 89 LEU A C 1
ATOM 742 O O . LEU A 1 89 ? -0.814 -6.383 -4.777 1.00 82.00 89 LEU A O 1
ATOM 746 N N . LEU A 1 90 ? -2.018 -8.083 -3.934 1.00 82.44 90 LEU A N 1
ATOM 747 C CA . LEU A 1 90 ? -1.428 -9.117 -4.795 1.00 82.44 90 LEU A CA 1
ATOM 748 C C . LEU A 1 90 ? -1.617 -8.805 -6.282 1.00 82.44 90 LEU A C 1
ATOM 750 O O . LEU A 1 90 ? -0.664 -8.862 -7.055 1.00 82.44 90 LEU A O 1
ATOM 754 N N . PHE A 1 91 ? -2.831 -8.432 -6.678 1.00 76.25 91 PHE A N 1
ATOM 755 C CA . PHE A 1 91 ? -3.117 -8.064 -8.061 1.00 76.25 91 PHE A CA 1
ATOM 756 C C . PHE A 1 91 ? -2.357 -6.802 -8.490 1.00 76.25 91 PHE A C 1
ATOM 758 O O . PHE A 1 91 ? -1.818 -6.765 -9.591 1.00 76.25 91 PHE A O 1
ATOM 765 N N . GLY A 1 92 ? -2.263 -5.784 -7.629 1.00 74.25 92 GLY A N 1
ATOM 766 C CA . GLY A 1 92 ? -1.523 -4.556 -7.937 1.00 74.25 92 GLY A CA 1
ATOM 767 C C . GLY A 1 92 ? -0.024 -4.797 -8.127 1.00 74.25 92 GLY A C 1
ATOM 768 O O . GLY A 1 92 ? 0.586 -4.204 -9.013 1.00 74.25 92 GLY A O 1
ATOM 769 N N . LEU A 1 93 ? 0.558 -5.702 -7.337 1.00 80.06 93 LEU A N 1
ATOM 770 C CA . LEU A 1 93 ? 1.978 -6.040 -7.424 1.00 80.06 93 LEU A CA 1
ATOM 771 C C . LEU A 1 93 ? 2.290 -6.865 -8.673 1.00 80.06 93 LEU A C 1
ATOM 773 O O . LEU A 1 93 ? 3.197 -6.521 -9.423 1.00 80.06 93 LEU A O 1
ATOM 777 N N . PHE A 1 94 ? 1.534 -7.928 -8.931 1.00 80.62 94 PHE A N 1
ATOM 778 C CA . PHE A 1 94 ? 1.867 -8.876 -9.999 1.00 80.62 94 PHE A CA 1
ATOM 779 C C . PHE A 1 94 ? 1.191 -8.580 -11.340 1.00 80.62 94 PHE A C 1
ATOM 781 O O . PHE A 1 94 ? 1.588 -9.132 -12.360 1.00 80.62 94 PHE A O 1
ATOM 788 N N . GLY A 1 95 ? 0.173 -7.722 -11.354 1.00 69.31 95 GLY A N 1
ATOM 789 C CA . GLY A 1 95 ? -0.581 -7.402 -12.559 1.00 69.31 95 GLY A CA 1
ATOM 790 C C . GLY A 1 95 ? 0.029 -6.284 -13.403 1.00 69.31 95 GLY A C 1
ATOM 791 O O . GLY A 1 95 ? -0.148 -6.294 -14.612 1.00 69.31 95 GLY A O 1
ATOM 792 N N . LYS A 1 96 ? 0.741 -5.311 -12.816 1.00 68.31 96 LYS A N 1
ATOM 793 C CA . LYS A 1 96 ? 1.063 -4.053 -13.524 1.00 68.31 96 LYS A CA 1
ATOM 794 C C . LYS A 1 96 ? 2.007 -4.198 -14.727 1.00 68.31 96 LYS A C 1
ATOM 796 O O . LYS A 1 96 ? 1.855 -3.447 -15.680 1.00 68.31 96 LYS A O 1
ATOM 801 N N . ASN A 1 97 ? 2.945 -5.148 -14.706 1.00 72.00 97 ASN A N 1
ATOM 802 C CA . ASN A 1 97 ? 4.069 -5.194 -15.652 1.00 72.00 97 ASN A CA 1
ATOM 803 C C . ASN A 1 97 ? 4.272 -6.593 -16.274 1.00 72.00 97 ASN A C 1
ATOM 805 O O . ASN A 1 97 ? 5.406 -7.048 -16.439 1.00 72.00 97 ASN A O 1
ATOM 809 N N . VAL A 1 98 ? 3.187 -7.304 -16.599 1.00 74.50 98 VAL A N 1
ATOM 810 C CA . VAL A 1 98 ? 3.271 -8.655 -17.181 1.00 74.50 98 VAL A CA 1
ATOM 811 C C . VAL A 1 98 ? 3.997 -8.627 -18.532 1.00 74.50 98 VAL A C 1
ATOM 813 O O . VAL A 1 98 ? 3.726 -7.807 -19.404 1.00 74.50 98 VAL A O 1
ATOM 816 N N . GLY A 1 99 ? 4.948 -9.540 -18.711 1.00 73.81 99 GLY A N 1
ATOM 817 C CA . GLY A 1 99 ? 5.806 -9.633 -19.892 1.00 73.81 99 GLY A CA 1
ATOM 818 C C . GLY A 1 99 ? 7.040 -8.727 -19.855 1.00 73.81 99 GLY A C 1
ATOM 819 O O . GLY A 1 99 ? 7.911 -8.874 -20.714 1.00 73.81 99 GLY A O 1
ATOM 820 N N . LEU A 1 100 ? 7.162 -7.838 -18.864 1.00 77.06 100 LEU A N 1
ATOM 821 C CA . LEU A 1 100 ? 8.336 -6.988 -18.667 1.00 77.06 100 LEU A CA 1
ATOM 822 C C . LEU A 1 100 ? 9.239 -7.573 -17.578 1.00 77.06 100 LEU A C 1
ATOM 824 O O . LEU A 1 100 ? 8.774 -8.089 -16.562 1.00 77.06 100 LEU A O 1
ATOM 828 N N . LYS A 1 101 ? 10.555 -7.490 -17.791 1.00 84.19 101 LYS A N 1
ATOM 829 C CA . LYS A 1 101 ? 11.564 -7.904 -16.811 1.00 84.19 101 LYS A CA 1
ATOM 830 C C . LYS A 1 101 ? 12.815 -7.045 -16.911 1.00 84.19 101 LYS A C 1
ATOM 832 O O . LYS A 1 101 ? 13.232 -6.664 -18.004 1.00 84.19 101 LYS A O 1
ATOM 837 N N . GLY A 1 102 ? 13.456 -6.812 -15.776 1.00 85.56 102 GLY A N 1
ATOM 838 C CA . GLY A 1 102 ? 14.754 -6.151 -15.706 1.00 85.56 102 GLY A CA 1
ATOM 839 C C . GLY A 1 102 ? 15.144 -5.806 -14.275 1.00 85.56 102 GLY A C 1
ATOM 840 O O . GLY A 1 102 ? 14.381 -6.050 -13.343 1.00 85.56 102 GLY A O 1
ATOM 841 N N . PHE A 1 103 ? 16.330 -5.226 -14.122 1.00 87.81 103 PHE A N 1
ATOM 842 C CA . PHE A 1 103 ? 16.827 -4.715 -12.848 1.00 87.81 103 PHE A CA 1
ATOM 843 C C . PHE A 1 103 ? 16.959 -3.199 -12.916 1.00 87.81 103 PHE A C 1
ATOM 845 O O . PHE A 1 103 ? 17.647 -2.680 -13.796 1.00 87.81 103 PHE A O 1
ATOM 852 N N . ASN A 1 104 ? 16.356 -2.509 -11.954 1.00 86.75 104 ASN A N 1
ATOM 853 C CA . ASN A 1 104 ? 16.560 -1.092 -11.715 1.00 86.75 104 ASN A CA 1
ATOM 854 C C . ASN A 1 104 ? 17.143 -0.890 -10.311 1.00 86.75 104 ASN A C 1
ATOM 856 O O . ASN A 1 104 ? 16.436 -0.834 -9.311 1.00 86.75 104 ASN A O 1
ATOM 860 N N . LEU A 1 105 ? 18.471 -0.812 -10.233 1.00 85.94 105 LEU A N 1
ATOM 861 C CA . LEU A 1 105 ? 19.192 -0.588 -8.973 1.00 85.94 105 LEU A CA 1
ATOM 862 C C . LEU A 1 105 ? 19.649 0.867 -8.807 1.00 85.94 105 LEU A C 1
ATOM 864 O O . LEU A 1 105 ? 20.378 1.189 -7.869 1.00 85.94 105 LEU A O 1
ATOM 868 N N . SER A 1 106 ? 19.262 1.748 -9.729 1.00 88.19 106 SER A N 1
ATOM 869 C CA . SER A 1 106 ? 19.672 3.145 -9.694 1.00 88.19 106 SER A CA 1
ATOM 870 C C . SER A 1 106 ? 18.712 3.950 -8.828 1.00 88.19 106 SER A C 1
ATOM 872 O O . SER A 1 106 ? 17.548 4.118 -9.149 1.00 88.19 106 SER A O 1
ATOM 874 N N . ILE A 1 107 ? 19.210 4.534 -7.741 1.00 83.19 107 ILE A N 1
ATOM 875 C CA . ILE A 1 107 ? 18.404 5.458 -6.927 1.00 83.19 107 ILE A CA 1
ATOM 876 C C . ILE A 1 107 ? 18.055 6.720 -7.736 1.00 83.19 107 ILE A C 1
ATOM 878 O O . ILE A 1 107 ? 17.014 7.340 -7.525 1.00 83.19 107 ILE A O 1
ATOM 882 N N . ALA A 1 108 ? 18.915 7.107 -8.684 1.00 84.00 108 ALA A N 1
ATOM 883 C CA . ALA A 1 108 ? 18.699 8.288 -9.511 1.00 84.00 108 ALA A CA 1
ATOM 884 C C . ALA A 1 108 ? 17.491 8.138 -10.449 1.00 84.00 108 ALA A C 1
ATOM 886 O O . ALA A 1 108 ? 16.777 9.117 -10.652 1.00 84.00 108 ALA A O 1
ATOM 887 N N . THR A 1 109 ? 17.234 6.938 -10.984 1.00 81.75 109 THR A N 1
ATOM 888 C CA . THR A 1 109 ? 16.033 6.673 -11.798 1.00 81.75 109 THR A CA 1
ATOM 889 C C . THR A 1 109 ? 14.788 6.723 -10.921 1.00 81.75 109 THR A C 1
ATOM 891 O O . THR A 1 109 ? 13.862 7.453 -11.250 1.00 81.75 109 THR A O 1
ATOM 894 N N . SER A 1 110 ? 14.816 6.121 -9.729 1.00 80.56 110 SER A N 1
ATOM 895 C CA . SER A 1 110 ? 13.693 6.200 -8.783 1.00 80.56 110 SER A CA 1
ATOM 896 C C . SER A 1 110 ? 13.379 7.640 -8.341 1.00 80.56 110 SER A C 1
ATOM 898 O O . SER A 1 110 ? 12.221 8.009 -8.147 1.00 80.56 110 SER A O 1
ATOM 900 N N . LEU A 1 111 ? 14.400 8.495 -8.193 1.00 81.25 111 LEU A N 1
ATOM 901 C CA . LEU A 1 111 ? 14.212 9.924 -7.910 1.00 81.25 111 LEU A CA 1
ATOM 902 C C . LEU A 1 111 ? 13.625 10.685 -9.104 1.00 81.25 111 LEU A C 1
ATOM 904 O O . LEU A 1 111 ? 12.833 11.610 -8.909 1.00 81.25 111 LEU A O 1
ATOM 908 N N . GLN A 1 112 ? 13.996 10.311 -10.330 1.00 83.50 112 GLN A N 1
ATOM 909 C CA . GLN A 1 112 ? 13.371 10.849 -11.537 1.00 83.50 112 GLN A CA 1
ATOM 910 C C . GLN A 1 112 ? 11.908 10.415 -11.631 1.00 83.50 112 GLN A C 1
ATOM 912 O O . GLN A 1 112 ? 11.062 11.262 -11.903 1.00 83.50 112 GLN A O 1
ATOM 917 N N . ASP A 1 113 ? 11.583 9.164 -11.313 1.00 79.50 113 ASP A N 1
ATOM 918 C CA . ASP A 1 113 ? 10.202 8.670 -11.287 1.00 79.50 113 ASP A CA 1
ATOM 919 C C . ASP A 1 113 ? 9.366 9.408 -10.239 1.00 79.50 113 ASP A C 1
ATOM 921 O O . ASP A 1 113 ? 8.248 9.836 -10.517 1.00 79.50 113 ASP A O 1
ATOM 925 N N . LEU A 1 114 ? 9.939 9.698 -9.066 1.00 78.50 114 LEU A N 1
ATOM 926 C CA . LEU A 1 114 ? 9.295 10.560 -8.072 1.00 78.50 114 LEU A CA 1
ATOM 927 C C . LEU A 1 114 ? 9.055 11.986 -8.598 1.00 78.50 114 LEU A C 1
ATOM 929 O O . LEU A 1 114 ? 8.151 12.667 -8.123 1.00 78.50 114 LEU A O 1
ATOM 933 N N . TYR A 1 115 ? 9.839 12.475 -9.559 1.00 79.88 115 TYR A N 1
ATOM 934 C CA . TYR A 1 115 ? 9.651 13.803 -10.143 1.00 79.88 115 TYR A CA 1
ATOM 935 C C . TYR A 1 115 ? 8.669 13.806 -11.322 1.00 79.88 115 TYR A C 1
ATOM 937 O O . TYR A 1 115 ? 7.835 14.710 -11.412 1.00 79.88 115 TYR A O 1
ATOM 945 N N . TYR A 1 116 ? 8.743 12.817 -12.209 1.00 76.69 116 TYR A N 1
ATOM 946 C CA . TYR A 1 116 ? 7.965 12.767 -13.449 1.00 76.69 116 TYR A CA 1
ATOM 947 C C . TYR A 1 116 ? 6.655 11.986 -13.313 1.00 76.69 116 TYR A C 1
ATOM 949 O O . TYR A 1 116 ? 5.668 12.367 -13.942 1.00 76.69 116 TYR A O 1
ATOM 957 N N . ASP A 1 117 ? 6.605 10.967 -12.453 1.00 74.81 117 ASP A N 1
ATOM 958 C CA . ASP A 1 117 ? 5.431 10.120 -12.220 1.00 74.81 117 ASP A CA 1
ATOM 959 C C . ASP A 1 117 ? 5.030 10.049 -10.733 1.00 74.81 117 ASP A C 1
ATOM 961 O O . ASP A 1 117 ? 4.811 8.999 -10.121 1.00 74.81 117 ASP A O 1
ATOM 965 N N . LYS A 1 118 ? 4.896 11.241 -10.142 1.00 77.75 118 LYS A N 1
ATOM 966 C CA . LYS A 1 118 ? 4.524 11.464 -8.733 1.00 77.75 118 LYS A CA 1
ATOM 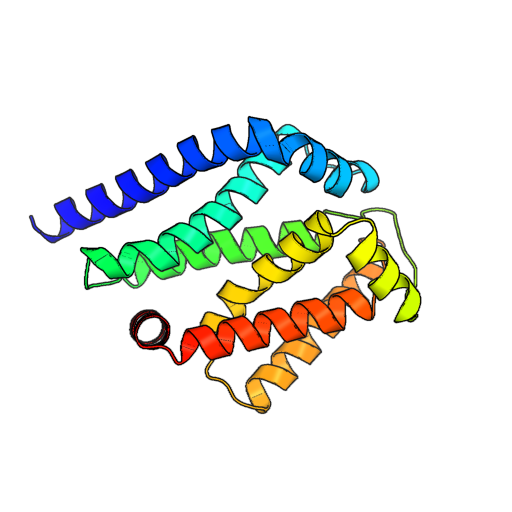967 C C . LYS A 1 118 ? 3.312 10.655 -8.285 1.00 77.75 118 LYS A C 1
ATOM 969 O O . LYS A 1 118 ? 3.266 10.195 -7.149 1.00 77.75 118 LYS A O 1
ATOM 974 N N . ILE A 1 119 ? 2.303 10.541 -9.148 1.00 69.88 119 ILE A N 1
ATOM 975 C CA . ILE A 1 119 ? 1.016 9.935 -8.797 1.00 69.88 119 ILE A CA 1
ATOM 976 C C . ILE A 1 119 ? 1.167 8.421 -8.668 1.00 69.88 119 ILE A C 1
ATOM 978 O O . ILE A 1 119 ? 0.689 7.862 -7.686 1.00 69.88 119 ILE A O 1
ATOM 982 N N . THR A 1 120 ? 1.872 7.772 -9.592 1.00 70.06 120 THR A N 1
ATOM 983 C CA . THR A 1 120 ? 2.182 6.338 -9.525 1.00 70.06 120 THR A CA 1
ATOM 984 C C . THR A 1 120 ? 2.939 5.983 -8.256 1.00 70.06 120 THR A C 1
ATOM 986 O O . THR A 1 120 ? 2.501 5.119 -7.494 1.00 70.06 120 THR A O 1
ATOM 989 N N . VAL A 1 121 ? 4.032 6.700 -7.982 1.00 76.88 121 VAL A N 1
ATOM 990 C CA . VAL A 1 121 ? 4.855 6.458 -6.790 1.00 76.88 121 VAL A CA 1
ATOM 991 C C . VAL A 1 121 ? 4.038 6.686 -5.517 1.00 76.88 121 VAL A C 1
ATOM 993 O O . VAL A 1 121 ? 4.101 5.893 -4.580 1.00 76.88 121 VAL A O 1
ATOM 996 N N . PHE A 1 122 ? 3.202 7.726 -5.493 1.00 77.75 122 PHE A N 1
ATOM 997 C CA . PHE A 1 122 ? 2.315 8.014 -4.368 1.00 77.75 122 PHE A CA 1
ATOM 998 C C . PHE A 1 122 ? 1.243 6.937 -4.151 1.00 77.75 122 PHE A C 1
ATOM 1000 O O . PHE A 1 122 ? 0.964 6.568 -3.009 1.00 77.75 122 PHE A O 1
ATOM 1007 N N . LEU A 1 123 ? 0.646 6.407 -5.220 1.00 73.06 123 LEU A N 1
ATOM 1008 C CA . LEU A 1 123 ? -0.350 5.338 -5.126 1.00 73.06 123 LEU A CA 1
ATOM 1009 C C . LEU A 1 123 ? 0.277 4.031 -4.621 1.00 73.06 123 LEU A C 1
ATOM 1011 O O . LEU A 1 123 ? -0.274 3.434 -3.693 1.00 73.06 123 LEU A O 1
ATOM 1015 N N . ASN A 1 124 ? 1.451 3.644 -5.137 1.00 76.69 124 ASN A N 1
ATOM 1016 C CA . ASN A 1 124 ? 2.218 2.502 -4.616 1.00 76.69 124 ASN A CA 1
ATOM 1017 C C . ASN A 1 124 ? 2.555 2.704 -3.135 1.00 76.69 124 ASN A C 1
ATOM 1019 O O . ASN A 1 124 ? 2.365 1.803 -2.318 1.00 76.69 124 ASN A O 1
ATOM 1023 N N . ALA A 1 125 ? 2.963 3.919 -2.759 1.00 81.88 125 ALA A N 1
ATOM 1024 C CA . ALA A 1 125 ? 3.249 4.248 -1.375 1.00 81.88 125 ALA A CA 1
ATOM 1025 C C . ALA A 1 125 ? 2.010 4.051 -0.481 1.00 81.88 125 ALA A C 1
ATOM 1027 O O . ALA A 1 125 ? 2.094 3.378 0.546 1.00 81.88 125 ALA A O 1
ATOM 1028 N N . ILE A 1 126 ? 0.843 4.578 -0.858 1.00 81.00 126 ILE A N 1
ATOM 1029 C CA . ILE A 1 126 ? -0.381 4.430 -0.055 1.00 81.00 126 ILE A CA 1
ATOM 1030 C C . ILE A 1 126 ? -0.767 2.960 0.126 1.00 81.00 126 ILE A C 1
ATOM 1032 O O . ILE A 1 126 ? -1.258 2.594 1.198 1.00 81.00 126 ILE A O 1
ATOM 1036 N N . MET A 1 127 ? -0.524 2.108 -0.874 1.00 81.25 127 MET A N 1
ATOM 1037 C CA . MET A 1 127 ? -0.914 0.697 -0.833 1.00 81.25 127 MET A CA 1
ATOM 1038 C C . MET A 1 127 ? -0.316 -0.069 0.347 1.00 81.25 127 MET A C 1
ATOM 1040 O O . MET A 1 127 ? -0.977 -0.972 0.848 1.00 81.25 127 MET A O 1
ATOM 1044 N N . PHE A 1 128 ? 0.871 0.288 0.839 1.00 87.31 128 PHE A N 1
ATOM 1045 C CA . PHE A 1 128 ? 1.540 -0.440 1.930 1.00 87.31 128 PHE A CA 1
ATOM 1046 C C . PHE A 1 128 ? 1.279 0.121 3.335 1.00 87.31 128 PHE A C 1
ATOM 1048 O O . PHE A 1 128 ? 1.588 -0.536 4.334 1.00 87.31 128 PHE A O 1
ATOM 1055 N N . ILE A 1 129 ? 0.645 1.291 3.444 1.00 86.62 129 ILE A N 1
ATOM 1056 C CA . ILE A 1 129 ? 0.300 1.906 4.736 1.00 86.62 129 ILE A CA 1
ATOM 1057 C C . ILE A 1 129 ? -0.678 1.031 5.552 1.00 86.62 129 ILE A C 1
ATOM 1059 O O . ILE A 1 129 ? -0.403 0.797 6.735 1.00 86.62 129 ILE A O 1
ATOM 1063 N N . PRO A 1 130 ? -1.784 0.493 4.987 1.00 81.69 130 PRO A N 1
ATOM 1064 C CA . PRO A 1 130 ? -2.710 -0.365 5.735 1.00 81.69 130 PRO A CA 1
ATOM 1065 C C . PRO A 1 130 ? -2.059 -1.637 6.276 1.00 81.69 130 PRO A C 1
ATOM 1067 O O . PRO A 1 130 ? -2.434 -2.099 7.355 1.00 81.69 130 PRO A O 1
ATOM 1070 N N . LEU A 1 131 ? -1.078 -2.184 5.551 1.00 86.25 131 LEU A N 1
ATOM 1071 C CA . LEU A 1 131 ? -0.303 -3.339 5.990 1.00 86.25 131 LEU A CA 1
ATOM 1072 C C . LEU A 1 131 ? 0.598 -2.973 7.172 1.00 86.25 131 LEU A C 1
ATOM 1074 O O . LEU A 1 131 ? 0.586 -3.679 8.174 1.00 86.25 131 LEU A O 1
ATOM 1078 N N . GLY A 1 132 ? 1.305 -1.840 7.110 1.00 86.56 132 GLY A N 1
ATOM 1079 C CA . GLY A 1 132 ? 2.091 -1.322 8.239 1.00 86.56 132 GLY A CA 1
ATOM 1080 C C . GLY A 1 132 ? 1.256 -1.078 9.495 1.00 86.56 132 GLY A C 1
ATOM 1081 O O . GLY A 1 132 ? 1.703 -1.342 10.609 1.00 86.56 132 GLY A O 1
ATOM 1082 N N . LEU A 1 133 ? 0.004 -0.653 9.327 1.00 84.88 133 LEU A N 1
ATOM 1083 C CA . LEU A 1 133 ? -0.922 -0.449 10.439 1.00 84.88 133 LEU A CA 1
ATOM 1084 C C . LEU A 1 133 ? -1.263 -1.745 11.188 1.00 84.88 133 LEU A C 1
ATOM 1086 O O . LEU A 1 133 ? -1.605 -1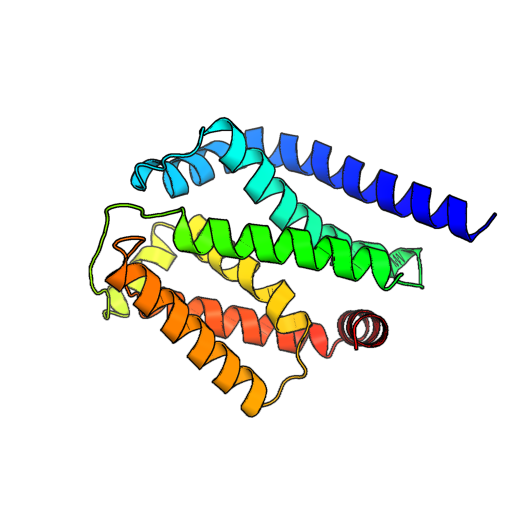.671 12.364 1.00 84.88 133 LEU A O 1
ATOM 1090 N N . LEU A 1 134 ? -1.143 -2.926 10.577 1.00 82.12 134 LEU A N 1
ATOM 1091 C CA . LEU A 1 134 ? -1.418 -4.199 11.255 1.00 82.12 134 LEU A CA 1
ATOM 1092 C C . LEU A 1 134 ? -0.334 -4.589 12.260 1.00 82.12 134 LEU A C 1
ATOM 1094 O O . LEU A 1 134 ? -0.613 -5.257 13.256 1.00 82.12 134 LEU A O 1
ATOM 1098 N N . PHE A 1 135 ? 0.909 -4.181 12.029 1.00 84.25 135 PHE A N 1
ATOM 1099 C CA . PHE A 1 135 ? 2.041 -4.659 12.810 1.00 84.25 135 PHE A CA 1
ATOM 1100 C C . PHE A 1 135 ? 2.438 -3.654 13.885 1.00 84.25 135 PHE A C 1
ATOM 1102 O O . PHE A 1 135 ? 2.218 -2.449 13.787 1.00 84.25 135 PHE A O 1
ATOM 1109 N N . LYS A 1 136 ? 2.989 -4.150 14.996 1.00 82.88 136 LYS A N 1
ATOM 1110 C CA . LYS A 1 136 ? 3.613 -3.271 15.991 1.00 82.88 136 LYS A CA 1
ATOM 1111 C C . LYS A 1 136 ? 4.953 -2.779 15.430 1.00 82.88 136 LYS A C 1
ATOM 1113 O O . LYS A 1 136 ? 5.693 -3.617 14.902 1.00 82.88 136 LYS A O 1
ATOM 1118 N N . PRO A 1 137 ? 5.297 -1.486 15.584 1.00 84.81 137 PRO A N 1
ATOM 1119 C CA . PRO A 1 137 ? 6.617 -1.004 15.207 1.00 84.81 137 PRO A CA 1
ATOM 1120 C C . PRO A 1 137 ? 7.669 -1.792 15.983 1.00 84.81 137 PRO A C 1
ATOM 1122 O O . PRO A 1 137 ? 7.719 -1.754 17.210 1.00 84.81 137 PRO A O 1
ATOM 1125 N N . SER A 1 138 ? 8.463 -2.572 15.265 1.00 89.25 138 SER A N 1
ATOM 1126 C CA . SER A 1 138 ? 9.586 -3.317 15.817 1.00 89.25 138 SER A CA 1
ATOM 1127 C C . SER A 1 138 ? 10.560 -3.614 14.692 1.00 89.25 138 SER A C 1
ATOM 1129 O O . SER A 1 138 ? 10.143 -3.832 13.553 1.00 89.25 138 SER A O 1
ATOM 1131 N N . LEU A 1 139 ? 11.850 -3.675 15.021 1.00 89.44 139 LEU A N 1
ATOM 1132 C CA . LEU A 1 139 ? 12.884 -4.017 14.048 1.00 89.44 139 LEU A CA 1
ATOM 1133 C C . LEU A 1 139 ? 12.591 -5.367 13.376 1.00 89.44 139 LEU A C 1
ATOM 1135 O O . LEU A 1 139 ? 12.718 -5.488 12.164 1.00 89.44 139 LEU A O 1
ATOM 1139 N N . LYS A 1 140 ? 12.104 -6.350 14.148 1.00 92.19 140 LYS A N 1
ATOM 1140 C CA . LYS A 1 140 ? 11.695 -7.663 13.635 1.00 92.19 140 LYS A CA 1
ATOM 1141 C C . LYS A 1 140 ? 10.639 -7.544 12.532 1.00 92.19 140 LYS A C 1
ATOM 1143 O O . LYS A 1 140 ? 10.811 -8.134 11.473 1.00 92.19 140 LYS A O 1
ATOM 1148 N N . ASN A 1 141 ? 9.568 -6.785 12.763 1.00 90.12 141 ASN A N 1
ATOM 1149 C CA . ASN A 1 141 ? 8.490 -6.643 11.781 1.00 90.12 141 ASN A CA 1
ATOM 1150 C C . ASN A 1 141 ? 8.942 -5.854 10.547 1.00 90.12 141 ASN A C 1
ATOM 1152 O O . ASN A 1 141 ? 8.558 -6.209 9.439 1.00 90.12 141 ASN A O 1
ATOM 1156 N N . SER A 1 142 ? 9.787 -4.834 10.720 1.00 91.12 142 SER A N 1
ATOM 1157 C CA . SER A 1 142 ? 10.369 -4.094 9.595 1.00 91.12 142 SER A CA 1
ATOM 1158 C C . SER A 1 142 ? 11.287 -4.968 8.738 1.00 91.12 142 SER A C 1
ATOM 1160 O O . SER A 1 142 ? 11.204 -4.911 7.518 1.00 91.12 142 SER A O 1
ATOM 1162 N N . LEU A 1 143 ? 12.116 -5.819 9.353 1.00 92.62 143 LEU A N 1
ATOM 1163 C CA . LEU A 1 143 ? 12.978 -6.761 8.629 1.00 92.62 143 LEU A CA 1
ATOM 1164 C C . LEU A 1 143 ? 12.173 -7.854 7.918 1.00 92.62 143 LEU A C 1
ATOM 1166 O O . LEU A 1 143 ? 12.481 -8.190 6.779 1.00 92.62 143 LEU A O 1
ATOM 1170 N N . LEU A 1 144 ? 11.123 -8.383 8.557 1.00 93.62 144 LEU A N 1
ATOM 1171 C CA . LEU A 1 144 ? 10.206 -9.329 7.914 1.00 93.62 144 LEU A CA 1
ATOM 1172 C C . LEU A 1 144 ? 9.503 -8.698 6.710 1.00 93.62 144 LEU A C 1
ATOM 1174 O O . LEU A 1 144 ? 9.389 -9.339 5.670 1.00 93.62 144 LEU A O 1
ATOM 1178 N N . PHE A 1 145 ? 9.064 -7.444 6.835 1.00 93.94 145 PHE A N 1
ATOM 1179 C CA . PHE A 1 145 ? 8.450 -6.720 5.728 1.00 93.94 145 PHE A CA 1
ATOM 1180 C C . PHE A 1 145 ? 9.443 -6.452 4.591 1.00 93.94 145 PHE A C 1
ATOM 1182 O O . PHE A 1 145 ? 9.110 -6.672 3.430 1.00 93.94 145 PHE A O 1
ATOM 1189 N N . LEU A 1 146 ? 10.676 -6.053 4.913 1.00 93.75 146 LEU A N 1
ATOM 1190 C CA . LEU A 1 146 ? 11.736 -5.885 3.921 1.00 93.75 146 LEU A CA 1
ATOM 1191 C C . LEU A 1 146 ? 12.006 -7.198 3.173 1.00 93.75 146 LEU A C 1
ATOM 1193 O O . LEU A 1 146 ? 12.065 -7.202 1.948 1.00 93.75 146 LEU A O 1
ATOM 1197 N N . GLY A 1 147 ? 12.109 -8.318 3.896 1.00 93.88 147 GLY A N 1
ATOM 1198 C CA . GLY A 1 147 ? 12.243 -9.646 3.296 1.00 93.88 147 GLY A CA 1
ATOM 1199 C C . GLY A 1 147 ? 11.053 -10.012 2.406 1.00 93.88 147 GLY A C 1
ATOM 1200 O O . GLY A 1 147 ? 11.243 -10.526 1.310 1.00 93.88 147 GLY A O 1
ATOM 1201 N N . PHE A 1 148 ? 9.831 -9.693 2.836 1.00 93.44 148 PHE A N 1
ATOM 1202 C CA . PHE A 1 148 ? 8.627 -9.881 2.028 1.00 93.44 148 PHE A CA 1
ATOM 1203 C C . PHE A 1 148 ? 8.677 -9.081 0.719 1.00 93.44 148 PHE A C 1
ATOM 1205 O O . PHE A 1 148 ? 8.451 -9.666 -0.336 1.00 93.44 148 PHE A O 1
ATOM 1212 N N . ILE A 1 149 ? 9.017 -7.787 0.755 1.00 93.31 149 ILE A N 1
ATOM 1213 C CA . ILE A 1 149 ? 9.119 -6.977 -0.470 1.00 93.31 149 ILE A CA 1
ATOM 1214 C C . ILE A 1 149 ? 10.256 -7.464 -1.363 1.00 93.31 149 ILE A C 1
ATOM 1216 O O . ILE A 1 149 ? 10.053 -7.575 -2.563 1.00 93.31 149 ILE A O 1
ATOM 1220 N N . LEU A 1 150 ? 11.404 -7.859 -0.807 1.00 93.31 150 LEU A N 1
ATOM 1221 C CA . LEU A 1 150 ? 12.471 -8.481 -1.597 1.00 93.31 150 LEU A CA 1
ATOM 1222 C C . LEU A 1 150 ? 11.985 -9.739 -2.327 1.00 93.31 150 LEU A C 1
ATOM 1224 O O . LEU A 1 150 ? 12.290 -9.915 -3.504 1.00 93.31 150 LEU A O 1
ATOM 1228 N N . CYS A 1 151 ? 11.201 -10.594 -1.664 1.00 93.50 151 CYS A N 1
ATOM 1229 C CA . CYS A 1 151 ? 10.594 -11.758 -2.309 1.00 93.50 151 CYS A CA 1
ATOM 1230 C C . CYS A 1 151 ? 9.600 -11.359 -3.408 1.00 93.50 151 CYS A C 1
ATOM 1232 O O . CYS A 1 151 ? 9.545 -12.032 -4.438 1.00 93.50 151 CYS A O 1
ATOM 1234 N N . VAL A 1 152 ? 8.823 -10.291 -3.210 1.00 91.62 152 VAL A N 1
ATOM 1235 C CA . VAL A 1 152 ? 7.891 -9.764 -4.219 1.00 91.62 152 VAL A CA 1
ATOM 1236 C C . VAL A 1 152 ? 8.649 -9.257 -5.445 1.00 91.62 152 VAL A C 1
ATOM 1238 O O . VAL A 1 152 ? 8.383 -9.752 -6.536 1.00 91.62 152 VAL A O 1
ATOM 1241 N N . GLU A 1 153 ? 9.626 -8.366 -5.267 1.00 91.38 153 GLU A N 1
ATOM 1242 C CA . GLU A 1 153 ? 10.461 -7.810 -6.345 1.00 91.38 153 GLU A CA 1
ATOM 1243 C C . GLU A 1 153 ? 11.198 -8.921 -7.105 1.00 91.38 153 GLU A C 1
ATOM 1245 O O . GLU A 1 153 ? 11.233 -8.961 -8.336 1.00 91.38 153 GLU A O 1
ATOM 1250 N N . PHE A 1 154 ? 11.745 -9.898 -6.374 1.00 91.31 154 PHE A N 1
ATOM 1251 C CA . PHE A 1 154 ? 12.402 -11.055 -6.979 1.00 91.31 154 PHE A CA 1
ATOM 1252 C C . PHE A 1 154 ? 11.424 -11.917 -7.785 1.00 91.31 154 PHE A C 1
ATOM 1254 O O . PHE A 1 154 ? 11.751 -12.357 -8.887 1.00 91.31 154 PHE A O 1
ATOM 1261 N N . SER A 1 155 ? 10.214 -12.135 -7.264 1.00 90.50 155 SER A N 1
ATOM 1262 C CA . SER A 1 155 ? 9.162 -12.869 -7.975 1.00 90.50 155 SER A CA 1
ATOM 1263 C C . SER A 1 155 ? 8.719 -12.118 -9.229 1.00 90.50 155 SER A C 1
ATOM 1265 O O . SER A 1 155 ? 8.555 -12.736 -10.278 1.00 90.50 155 SER A O 1
ATOM 1267 N N . GLN A 1 156 ? 8.575 -10.792 -9.154 1.00 89.12 156 GLN A N 1
ATOM 1268 C CA . GLN A 1 156 ? 8.240 -9.961 -10.308 1.00 89.12 156 GLN A CA 1
ATOM 1269 C C . GLN A 1 156 ? 9.292 -10.094 -11.407 1.00 89.12 156 GLN A C 1
ATOM 1271 O O . GLN A 1 156 ? 8.943 -10.364 -12.554 1.00 89.12 156 GLN A O 1
ATOM 1276 N N . TYR A 1 157 ? 10.573 -10.016 -11.055 1.00 91.06 157 TYR A N 1
ATOM 1277 C CA . TYR A 1 157 ? 11.654 -10.233 -12.010 1.00 91.06 157 TYR A CA 1
ATOM 1278 C C . TYR A 1 157 ? 11.652 -11.654 -12.599 1.00 91.06 157 TYR A C 1
ATOM 1280 O O . TYR A 1 157 ? 11.699 -11.820 -13.820 1.00 91.06 157 TYR A O 1
ATOM 1288 N N . TYR A 1 158 ? 11.585 -12.686 -11.749 1.00 90.31 158 TYR A N 1
ATOM 1289 C CA . TYR A 1 158 ? 11.720 -14.082 -12.175 1.00 90.31 158 TYR A CA 1
ATOM 1290 C C . TYR A 1 158 ? 10.568 -14.537 -13.077 1.00 90.31 158 TYR A C 1
ATOM 1292 O O . TYR A 1 158 ? 10.796 -15.196 -14.091 1.00 90.31 158 TYR A O 1
ATOM 1300 N N . PHE A 1 159 ? 9.336 -14.151 -12.742 1.00 87.94 159 PHE A N 1
ATOM 1301 C CA . PHE A 1 159 ? 8.142 -14.502 -13.513 1.00 87.94 159 PHE A CA 1
ATOM 1302 C C . PHE A 1 159 ? 7.832 -13.516 -14.650 1.00 87.94 159 PHE A C 1
ATOM 1304 O O . PHE A 1 159 ? 6.792 -13.653 -15.290 1.00 87.94 159 PHE A O 1
ATOM 1311 N N . ALA A 1 160 ? 8.715 -12.545 -14.920 1.00 84.94 160 ALA A N 1
ATOM 1312 C CA . ALA A 1 160 ? 8.489 -11.476 -15.896 1.00 84.94 160 ALA A CA 1
ATOM 1313 C C . ALA A 1 160 ? 7.155 -10.740 -15.665 1.00 84.94 160 ALA A C 1
ATOM 1315 O O . ALA A 1 160 ? 6.371 -10.524 -16.585 1.00 84.94 160 ALA A O 1
ATOM 1316 N N . LEU A 1 161 ? 6.887 -10.402 -14.404 1.00 82.12 161 LEU A N 1
ATOM 1317 C CA . LEU A 1 161 ? 5.740 -9.616 -13.946 1.00 82.12 161 LEU A CA 1
ATOM 1318 C C . LEU A 1 161 ? 6.151 -8.181 -13.577 1.00 82.12 161 LEU A C 1
ATOM 1320 O O . LEU A 1 161 ? 5.339 -7.439 -13.023 1.00 82.12 161 LEU A O 1
ATOM 1324 N N . GLY A 1 162 ? 7.408 -7.802 -13.831 1.00 85.06 162 GLY A N 1
ATOM 1325 C CA . GLY A 1 162 ? 7.941 -6.474 -13.568 1.00 85.06 162 GLY A CA 1
ATOM 1326 C C . GLY A 1 162 ? 9.455 -6.405 -13.416 1.00 85.06 162 GLY A C 1
ATOM 1327 O O . GLY A 1 162 ? 10.191 -7.376 -13.600 1.00 85.06 162 GLY A O 1
ATOM 1328 N N . TYR A 1 163 ? 9.914 -5.201 -13.091 1.00 84.88 163 TYR A N 1
ATOM 1329 C CA . TYR A 1 163 ? 11.303 -4.918 -12.765 1.00 84.88 163 TYR A CA 1
ATOM 1330 C C . TYR A 1 163 ? 11.546 -5.190 -11.287 1.00 84.88 163 TYR A C 1
ATOM 1332 O O . TYR A 1 163 ? 10.674 -4.917 -10.474 1.00 84.88 163 TYR A O 1
ATOM 1340 N N . PHE A 1 164 ? 12.737 -5.684 -10.962 1.00 89.06 164 PHE A N 1
ATOM 1341 C CA . PHE A 1 164 ? 13.257 -5.589 -9.605 1.00 89.06 164 PHE A CA 1
ATOM 1342 C C . PHE A 1 164 ? 13.744 -4.153 -9.401 1.00 89.06 164 PHE A C 1
ATOM 1344 O O . PHE A 1 164 ? 14.746 -3.771 -10.019 1.00 89.06 164 PHE A O 1
ATOM 1351 N N . ASP A 1 165 ? 13.054 -3.365 -8.579 1.00 88.12 165 ASP A N 1
ATOM 1352 C CA . ASP A 1 165 ? 13.333 -1.935 -8.413 1.00 88.12 165 ASP A CA 1
ATOM 1353 C C . ASP A 1 165 ? 13.706 -1.571 -6.966 1.00 88.12 165 ASP A C 1
ATOM 1355 O O . ASP A 1 165 ? 12.948 -1.760 -6.011 1.00 88.12 165 ASP A O 1
ATOM 1359 N N . ILE A 1 166 ? 14.906 -1.007 -6.792 1.00 88.19 166 ILE A N 1
ATOM 1360 C CA . ILE A 1 166 ? 15.386 -0.540 -5.482 1.00 88.19 166 ILE A CA 1
ATOM 1361 C C . ILE A 1 166 ? 14.539 0.626 -4.945 1.00 88.19 166 ILE A C 1
ATOM 1363 O O . ILE A 1 166 ? 14.393 0.785 -3.732 1.00 88.19 166 ILE A O 1
ATOM 1367 N N . GLY A 1 167 ? 13.970 1.439 -5.832 1.00 87.31 167 GLY A N 1
ATOM 1368 C CA . GLY A 1 167 ? 13.056 2.523 -5.508 1.00 87.31 167 GLY A CA 1
ATOM 1369 C C . GLY A 1 167 ? 11.751 2.011 -4.923 1.00 87.31 167 GLY A C 1
ATOM 1370 O O . GLY A 1 167 ? 11.355 2.483 -3.856 1.00 87.31 167 GLY A O 1
ATOM 1371 N N . ASP A 1 168 ? 11.131 1.011 -5.560 1.00 86.69 168 ASP A N 1
ATOM 1372 C CA . ASP A 1 168 ? 9.918 0.367 -5.036 1.00 86.69 168 ASP A CA 1
ATOM 1373 C C . ASP A 1 168 ? 10.223 -0.283 -3.670 1.00 86.69 168 ASP A C 1
ATOM 1375 O O . ASP A 1 168 ? 9.469 -0.078 -2.714 1.00 86.69 168 ASP A O 1
ATOM 1379 N N . LEU A 1 169 ? 11.381 -0.940 -3.500 1.00 91.06 169 LEU A N 1
ATOM 1380 C CA . LEU A 1 169 ? 11.826 -1.471 -2.200 1.00 91.06 169 LEU A CA 1
ATOM 1381 C C . LEU A 1 169 ? 11.864 -0.389 -1.105 1.00 91.06 169 LEU A C 1
ATOM 1383 O O . LEU A 1 169 ? 11.354 -0.604 0.002 1.00 91.06 169 LEU A O 1
ATOM 1387 N N . ILE A 1 170 ? 12.459 0.773 -1.398 1.00 90.56 170 ILE A N 1
ATOM 1388 C CA . ILE A 1 170 ? 12.584 1.892 -0.452 1.00 90.56 170 ILE A CA 1
ATOM 1389 C C . ILE A 1 170 ? 11.211 2.497 -0.149 1.00 90.56 170 ILE A C 1
ATOM 1391 O O . ILE A 1 170 ? 10.849 2.625 1.021 1.00 90.56 170 ILE A O 1
ATOM 1395 N N . ILE A 1 171 ? 10.436 2.855 -1.175 1.00 90.31 171 ILE A N 1
ATOM 1396 C CA . ILE A 1 171 ? 9.137 3.521 -1.019 1.00 90.31 171 ILE A CA 1
ATOM 1397 C C . ILE A 1 171 ? 8.153 2.623 -0.270 1.00 90.31 171 ILE A C 1
ATOM 1399 O O . ILE A 1 171 ? 7.538 3.068 0.701 1.00 90.31 171 ILE A O 1
ATOM 1403 N N . ASN A 1 172 ? 8.063 1.343 -0.635 1.00 92.06 172 ASN A N 1
ATOM 1404 C CA . ASN A 1 172 ? 7.166 0.394 0.022 1.00 92.06 172 ASN A CA 1
ATOM 1405 C C . ASN A 1 172 ? 7.561 0.187 1.494 1.00 92.06 172 ASN A C 1
ATOM 1407 O O . ASN A 1 172 ? 6.696 0.160 2.375 1.00 92.06 172 ASN A O 1
ATOM 1411 N N . SER A 1 173 ? 8.866 0.125 1.786 1.00 92.62 173 SER A N 1
ATOM 1412 C CA . SER A 1 173 ? 9.396 0.064 3.159 1.00 92.62 173 SER A CA 1
ATOM 1413 C C . SER A 1 173 ? 9.064 1.316 3.967 1.00 92.62 173 SER A C 1
ATOM 1415 O O . SER A 1 173 ? 8.598 1.212 5.104 1.00 92.62 173 SER A O 1
ATOM 1417 N N . MET A 1 174 ? 9.231 2.502 3.384 1.00 91.94 174 MET A N 1
ATOM 1418 C CA . MET A 1 174 ? 8.875 3.767 4.031 1.00 91.94 174 MET A CA 1
ATOM 1419 C C . MET A 1 174 ? 7.378 3.847 4.327 1.00 91.94 174 MET A C 1
ATOM 1421 O O . MET A 1 174 ? 6.984 4.215 5.434 1.00 91.94 174 MET A O 1
ATOM 1425 N N . SER A 1 175 ? 6.533 3.423 3.395 1.00 91.44 175 SER A N 1
ATOM 1426 C CA . SER A 1 175 ? 5.085 3.368 3.587 1.00 91.44 175 SER A CA 1
ATOM 1427 C C . SER A 1 175 ? 4.649 2.417 4.689 1.00 91.44 175 SER A C 1
ATOM 1429 O O . SER A 1 175 ? 3.761 2.745 5.478 1.00 91.44 175 SER A O 1
ATOM 1431 N N . PHE A 1 176 ? 5.296 1.260 4.800 1.00 92.62 176 PHE A N 1
ATOM 1432 C CA . PHE A 1 176 ? 5.071 0.345 5.914 1.00 92.62 176 PHE A CA 1
ATOM 1433 C C . PHE A 1 176 ? 5.454 0.981 7.259 1.00 92.62 176 PHE A C 1
ATOM 1435 O O . PHE A 1 176 ? 4.727 0.838 8.245 1.00 92.62 176 PHE A O 1
ATOM 1442 N N . LEU A 1 177 ? 6.558 1.733 7.316 1.00 91.56 177 LEU A N 1
ATOM 1443 C CA . LEU A 1 177 ? 6.952 2.478 8.518 1.00 91.56 177 LEU A CA 1
ATOM 1444 C C . LEU A 1 177 ? 5.950 3.586 8.863 1.00 91.56 177 LEU A C 1
ATOM 1446 O O . LEU A 1 177 ? 5.574 3.721 10.028 1.00 91.56 177 LEU A O 1
ATOM 1450 N N . VAL A 1 178 ? 5.451 4.325 7.871 1.00 89.69 178 VAL A N 1
ATOM 1451 C CA . VAL A 1 178 ? 4.367 5.303 8.062 1.00 89.69 178 VAL A CA 1
ATOM 1452 C C . VAL A 1 178 ? 3.115 4.614 8.611 1.00 89.69 178 VAL A C 1
ATOM 1454 O O . VAL A 1 178 ? 2.539 5.081 9.592 1.00 89.69 178 VAL A O 1
ATOM 1457 N N . GLY A 1 179 ? 2.735 3.460 8.059 1.00 88.19 179 GLY A N 1
ATOM 1458 C CA . GLY A 1 179 ? 1.644 2.634 8.581 1.00 88.19 179 GLY A CA 1
ATOM 1459 C C . GLY A 1 179 ? 1.855 2.216 10.036 1.00 88.19 179 GLY A C 1
ATOM 1460 O O . GLY A 1 179 ? 0.945 2.346 10.854 1.00 88.19 179 GLY A O 1
ATOM 1461 N N . ASN A 1 180 ? 3.070 1.792 10.395 1.00 89.62 180 ASN A N 1
ATOM 1462 C CA . ASN A 1 180 ? 3.436 1.461 11.774 1.00 89.62 180 ASN A CA 1
ATOM 1463 C C . ASN A 1 180 ? 3.272 2.659 12.719 1.00 89.62 180 ASN A C 1
ATOM 1465 O O . ASN A 1 180 ? 2.723 2.492 13.811 1.00 89.62 180 ASN A O 1
ATOM 1469 N N . LEU A 1 181 ? 3.722 3.851 12.305 1.00 87.38 181 LEU A N 1
ATOM 1470 C CA . LEU A 1 181 ? 3.587 5.097 13.068 1.00 87.38 181 LEU A CA 1
ATOM 1471 C C . LEU A 1 181 ? 2.117 5.487 13.250 1.00 87.38 181 LEU A C 1
ATOM 1473 O O . LEU A 1 181 ? 1.689 5.789 14.361 1.00 87.38 181 LEU A O 1
ATOM 1477 N N . ILE A 1 182 ? 1.295 5.395 12.204 1.00 84.50 182 ILE A N 1
ATOM 1478 C CA . ILE A 1 182 ? -0.159 5.580 12.342 1.00 84.50 182 ILE A CA 1
ATOM 1479 C C . ILE A 1 182 ? -0.721 4.529 13.309 1.00 84.50 182 ILE A C 1
ATOM 1481 O O . ILE A 1 182 ? -1.559 4.835 14.156 1.00 84.50 182 ILE A O 1
ATOM 1485 N N . GLY A 1 183 ? -0.198 3.308 13.257 1.00 81.81 183 GLY A N 1
ATOM 1486 C CA . GLY A 1 183 ? -0.511 2.209 14.159 1.00 81.81 183 GLY A CA 1
ATOM 1487 C C . GLY A 1 183 ? -0.179 2.446 15.640 1.00 81.81 183 GLY A C 1
ATOM 1488 O O . GLY A 1 183 ? -0.659 1.669 16.467 1.00 81.81 183 GLY A O 1
ATOM 1489 N N . THR A 1 184 ? 0.635 3.444 16.008 1.00 83.19 184 THR A N 1
ATOM 1490 C CA . THR A 1 184 ? 0.882 3.824 17.419 1.00 83.19 184 THR A CA 1
ATOM 1491 C C . THR A 1 184 ? -0.055 4.924 17.909 1.00 83.19 184 THR A C 1
ATOM 1493 O O . THR A 1 184 ? -0.260 5.065 19.120 1.00 83.19 184 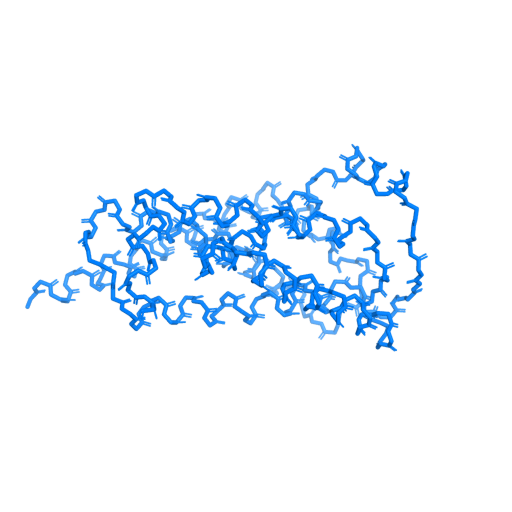THR A O 1
ATOM 1496 N N . SER A 1 185 ? -0.677 5.663 16.986 1.00 81.81 185 SER A N 1
ATOM 1497 C CA . SER A 1 185 ? -1.700 6.654 17.312 1.00 81.81 185 SER A CA 1
ATOM 1498 C C . SER A 1 185 ? -2.882 6.014 18.049 1.00 81.81 185 SER A C 1
ATOM 1500 O O . SER A 1 185 ? -3.087 4.798 18.023 1.00 81.81 185 SER A O 1
ATOM 1502 N N . THR A 1 186 ? -3.693 6.835 18.714 1.00 75.81 186 THR A N 1
ATOM 1503 C CA . THR A 1 186 ? -4.913 6.378 19.400 1.00 75.81 186 THR A CA 1
ATOM 1504 C C . THR A 1 186 ? -5.850 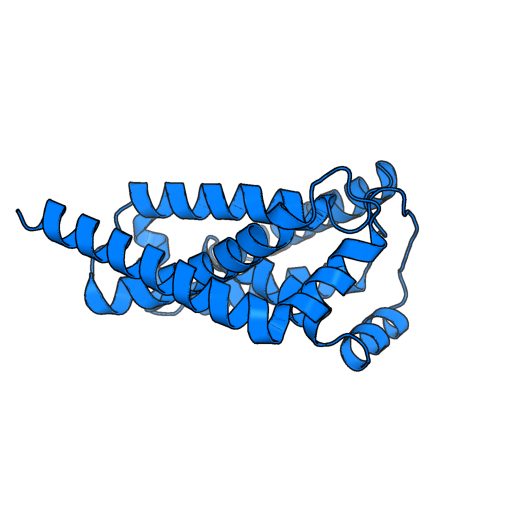5.624 18.450 1.00 75.81 186 THR A C 1
ATOM 1506 O O . THR A 1 186 ? -6.397 4.590 18.825 1.00 75.81 186 THR A O 1
ATOM 1509 N N . LEU A 1 187 ? -5.956 6.089 17.200 1.00 70.44 187 LEU A N 1
ATOM 1510 C CA . LEU A 1 187 ? -6.734 5.445 16.142 1.00 70.44 187 LEU A CA 1
ATOM 1511 C C . LEU A 1 187 ? -6.155 4.070 15.776 1.00 70.44 187 LEU A C 1
ATOM 1513 O O . LEU A 1 187 ? -6.873 3.074 15.748 1.00 70.44 187 LEU A O 1
ATOM 1517 N N . GLY A 1 188 ? -4.843 4.004 15.542 1.00 73.88 188 GLY A N 1
ATOM 1518 C CA . GLY A 1 188 ? -4.159 2.773 15.148 1.00 73.88 188 GLY A CA 1
ATOM 1519 C C . GLY A 1 188 ? -4.169 1.698 16.234 1.00 73.88 188 GLY A C 1
ATOM 1520 O O . GLY A 1 188 ? -4.417 0.529 15.942 1.00 73.88 188 GLY A O 1
ATOM 1521 N N . ARG A 1 189 ? -3.974 2.083 17.502 1.00 78.62 189 ARG A N 1
ATOM 1522 C CA . ARG A 1 189 ? -4.062 1.158 18.648 1.00 78.62 189 ARG A CA 1
ATOM 1523 C C . ARG A 1 189 ? -5.456 0.559 18.795 1.00 78.62 189 ARG A C 1
ATOM 1525 O O . ARG A 1 189 ? -5.577 -0.634 19.054 1.00 78.62 189 ARG A O 1
ATOM 1532 N N . TYR A 1 190 ? -6.482 1.375 18.582 1.00 72.75 190 TYR A N 1
ATOM 1533 C CA . TYR A 1 190 ? -7.869 0.939 18.597 1.00 72.75 190 TYR A CA 1
ATOM 1534 C C . TYR A 1 190 ? -8.190 -0.032 17.446 1.00 72.75 190 TYR A C 1
ATOM 1536 O O . TYR A 1 190 ? -8.870 -1.029 17.664 1.00 72.75 190 TYR A O 1
ATOM 1544 N N . VAL A 1 191 ? -7.664 0.190 16.236 1.00 70.06 191 VAL A N 1
ATOM 1545 C CA . VAL A 1 191 ? -7.813 -0.781 15.134 1.00 70.06 191 VAL A CA 1
ATOM 1546 C C . VAL A 1 191 ? -7.116 -2.103 15.471 1.00 70.06 191 VAL A C 1
ATOM 1548 O O . VAL A 1 191 ? -7.725 -3.163 15.344 1.00 70.06 191 VAL A O 1
ATOM 1551 N N . LYS A 1 192 ? -5.870 -2.055 15.961 1.00 73.62 192 LYS A N 1
ATOM 1552 C CA . LYS A 1 192 ? -5.082 -3.254 16.294 1.00 73.62 192 LYS A CA 1
ATOM 1553 C C . LYS A 1 192 ? -5.740 -4.138 17.350 1.00 73.62 192 LYS A C 1
ATOM 1555 O O . LYS A 1 192 ? -5.738 -5.347 17.167 1.00 73.62 192 LYS A O 1
ATOM 1560 N N . SER A 1 193 ? -6.337 -3.562 18.397 1.00 72.56 193 SER A N 1
ATOM 1561 C CA . SER A 1 193 ? -6.979 -4.329 19.481 1.00 72.56 193 SER A CA 1
ATOM 1562 C C . SER A 1 193 ? -8.209 -5.137 19.052 1.00 72.56 193 SER A C 1
ATOM 1564 O O . SER A 1 193 ? -8.753 -5.888 19.850 1.00 72.56 193 SER A O 1
ATOM 1566 N N . HIS A 1 194 ? -8.705 -4.925 17.832 1.00 66.31 194 HIS A N 1
ATOM 1567 C CA . HIS A 1 194 ? -9.836 -5.663 17.267 1.00 66.31 194 HIS A CA 1
ATOM 1568 C C . HIS A 1 194 ? -9.404 -6.670 16.189 1.00 66.31 194 HIS A C 1
ATOM 1570 O O . HIS A 1 194 ? -10.251 -7.378 15.643 1.00 66.31 194 HIS A O 1
ATOM 1576 N N . ILE A 1 195 ? -8.109 -6.713 15.857 1.00 64.44 195 ILE A N 1
ATOM 1577 C CA . ILE A 1 195 ? -7.513 -7.631 14.875 1.00 64.44 195 ILE A CA 1
ATOM 1578 C C . ILE A 1 195 ? -6.606 -8.652 15.574 1.00 64.44 195 ILE A C 1
ATOM 1580 O O . ILE A 1 195 ? -6.617 -9.819 15.186 1.00 64.44 195 ILE A O 1
ATOM 1584 N N . GLN A 1 196 ? -5.836 -8.201 16.572 1.00 60.59 196 GLN A N 1
ATOM 1585 C CA . GLN A 1 196 ? -4.894 -8.972 17.395 1.00 60.59 196 GLN A CA 1
ATOM 1586 C C . GLN A 1 196 ? -5.439 -9.154 18.805 1.00 60.59 196 GLN A C 1
ATOM 1588 O O . GLN A 1 196 ? -5.244 -10.261 19.346 1.00 60.59 196 GLN A O 1
#

Radius of gyration: 17.49 Å; chains: 1; bounding box: 51×28×41 Å

Foldseek 3Di:
DLVVVLVVVLVVLLVVQLVVLLVCCVVPPLVVQCVQAVQAPFPDPSVVSSSLLSLLVSLVVSLQCSCVPPVDDALVVVVVSVVSLVVSLVCSLQRRHAQAAEEAPDVVVLVVCCVPVVPSLVSLLQSLLQVLLQDADDPVVLVVVLVVVQVSLVCCRVNVSDYSHPSSSVSSSVSSVNSNVVLVDPSSVSSNVNND